Protein AF-A0A2I0HV60-F1 (afdb_monomer)

Structure (mmCIF, N/CA/C/O backbone):
data_AF-A0A2I0HV60-F1
#
_entry.id   AF-A0A2I0HV60-F1
#
loop_
_atom_site.group_PDB
_atom_site.id
_atom_site.type_symbol
_atom_site.label_atom_id
_atom_site.label_alt_id
_atom_site.label_comp_id
_atom_site.label_asym_id
_atom_site.label_entity_id
_atom_site.label_seq_id
_atom_site.pdbx_PDB_ins_code
_atom_site.Cartn_x
_atom_site.Cartn_y
_atom_site.Cartn_z
_atom_site.occupancy
_atom_site.B_iso_or_equiv
_atom_site.auth_seq_id
_atom_site.auth_comp_id
_atom_site.auth_asym_id
_atom_site.auth_atom_id
_atom_site.pdbx_PDB_model_num
ATOM 1 N N . VAL A 1 1 ? 13.536 10.520 9.115 1.00 9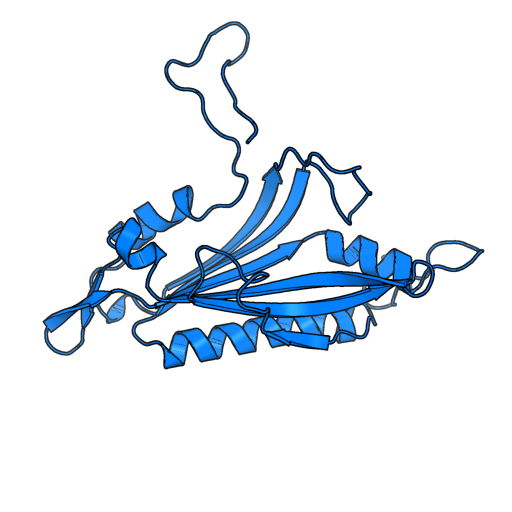0.81 1 VAL A N 1
ATOM 2 C CA . VAL A 1 1 ? 12.366 11.350 8.730 1.00 90.81 1 VAL A CA 1
ATOM 3 C C . VAL A 1 1 ? 12.885 12.703 8.280 1.00 90.81 1 VAL A C 1
ATOM 5 O O . VAL A 1 1 ? 13.852 13.166 8.873 1.00 90.81 1 VAL A O 1
ATOM 8 N N . ALA A 1 2 ? 12.333 13.271 7.205 1.00 95.25 2 ALA A N 1
ATOM 9 C CA . ALA A 1 2 ? 12.694 14.613 6.751 1.00 95.25 2 ALA A CA 1
ATOM 10 C C . ALA A 1 2 ? 11.861 15.647 7.521 1.00 95.25 2 ALA A C 1
ATOM 12 O O . ALA A 1 2 ? 10.638 15.515 7.591 1.00 95.25 2 ALA A O 1
ATOM 13 N N . TRP A 1 3 ? 12.527 16.637 8.108 1.00 97.69 3 TRP A N 1
ATOM 14 C CA . TRP A 1 3 ? 11.913 17.657 8.954 1.00 97.69 3 TRP A CA 1
ATOM 15 C C . TRP A 1 3 ? 12.003 19.023 8.286 1.00 97.69 3 TRP A C 1
ATOM 17 O O . TRP A 1 3 ? 13.071 19.423 7.827 1.00 97.69 3 TRP A O 1
ATOM 27 N N . VAL A 1 4 ? 10.886 19.738 8.265 1.00 97.62 4 VAL A N 1
ATOM 28 C CA . VAL A 1 4 ? 10.809 21.156 7.928 1.00 97.62 4 VAL A CA 1
ATOM 29 C C . VAL A 1 4 ? 10.896 21.930 9.237 1.00 97.62 4 VAL A C 1
ATOM 31 O O . VAL A 1 4 ? 10.054 21.750 10.117 1.00 97.62 4 VAL A O 1
ATOM 34 N N . THR A 1 5 ? 11.926 22.761 9.380 1.00 98.00 5 THR A N 1
ATOM 35 C CA . THR A 1 5 ? 12.154 23.582 10.583 1.00 98.00 5 THR A CA 1
ATOM 36 C C . THR A 1 5 ? 12.041 25.079 10.312 1.00 98.00 5 THR A C 1
ATOM 38 O O . THR A 1 5 ? 11.925 25.841 11.260 1.00 98.00 5 THR A O 1
ATOM 41 N N . LYS A 1 6 ? 12.048 25.509 9.043 1.00 97.75 6 LYS A N 1
ATOM 42 C CA . LYS A 1 6 ? 12.005 26.924 8.644 1.00 97.75 6 LYS A CA 1
ATOM 43 C C . LYS A 1 6 ? 11.068 27.170 7.465 1.00 97.75 6 LYS A C 1
ATOM 45 O O . LYS A 1 6 ? 10.883 26.286 6.628 1.00 97.75 6 LYS A O 1
ATOM 50 N N . SER A 1 7 ? 10.561 28.397 7.365 1.00 96.69 7 SER A N 1
ATOM 51 C CA . SER A 1 7 ? 9.908 28.959 6.177 1.00 96.69 7 SER A CA 1
ATOM 52 C C . SER A 1 7 ? 10.605 30.266 5.790 1.00 96.69 7 SER A C 1
ATOM 54 O O . SER A 1 7 ? 10.391 31.300 6.422 1.00 96.69 7 SER A O 1
ATOM 56 N N . GLY A 1 8 ? 11.466 30.220 4.769 1.00 96.44 8 GLY A N 1
ATOM 57 C CA . GLY A 1 8 ? 12.420 31.302 4.506 1.00 96.44 8 GLY A CA 1
ATOM 58 C C . GLY A 1 8 ? 13.428 31.412 5.654 1.00 96.44 8 GLY A C 1
ATOM 59 O O . GLY A 1 8 ? 14.016 30.409 6.051 1.00 96.44 8 GLY A O 1
ATOM 60 N N . GLU A 1 9 ? 13.574 32.610 6.219 1.00 95.94 9 GLU A N 1
ATOM 61 C CA . GLU A 1 9 ? 14.468 32.875 7.359 1.00 95.94 9 GLU A CA 1
ATOM 62 C C . GLU A 1 9 ? 13.792 32.681 8.732 1.00 95.94 9 GLU A C 1
ATOM 64 O O . GLU A 1 9 ? 14.448 32.787 9.767 1.00 95.94 9 GLU A O 1
ATOM 69 N N . SER A 1 10 ? 12.483 32.402 8.773 1.00 97.31 10 SER A N 1
ATOM 70 C CA . SER A 1 10 ? 11.732 32.229 10.024 1.00 97.31 10 SER A CA 1
ATOM 71 C C . SER A 1 10 ? 11.727 30.771 10.488 1.00 97.31 10 SER A C 1
ATOM 73 O O . SER A 1 10 ? 11.321 29.885 9.734 1.00 97.31 10 SER A O 1
ATOM 75 N N . GLU A 1 11 ? 12.135 30.527 11.736 1.00 97.50 11 GLU A N 1
ATOM 76 C CA . GLU A 1 11 ? 12.017 29.217 12.395 1.00 97.50 11 GLU A CA 1
ATOM 77 C C . GLU A 1 11 ? 10.551 28.889 12.712 1.00 97.50 11 GLU A C 1
ATOM 79 O O . GLU A 1 11 ? 9.773 29.762 13.103 1.00 97.50 11 GLU A O 1
ATOM 84 N N . LEU A 1 12 ? 10.180 27.617 12.574 1.00 97.50 12 LEU A N 1
ATOM 85 C CA . LEU A 1 12 ? 8.893 27.096 13.025 1.00 97.50 12 LEU A CA 1
ATOM 86 C C . LEU A 1 12 ? 8.939 26.819 14.531 1.00 97.50 12 LEU A C 1
ATOM 88 O O . LEU A 1 12 ? 9.911 26.257 15.028 1.00 97.50 12 LEU A O 1
ATOM 92 N N . GLU A 1 13 ? 7.855 27.143 15.241 1.00 97.25 13 GLU A N 1
ATOM 93 C CA . GLU A 1 13 ? 7.713 26.836 16.674 1.00 97.25 13 GLU A CA 1
ATOM 94 C C . GLU A 1 13 ? 7.822 25.327 16.944 1.00 97.25 13 GLU A C 1
ATOM 96 O O . GLU A 1 13 ? 8.487 24.894 17.884 1.00 97.25 13 GLU A O 1
ATOM 101 N N . VAL A 1 14 ? 7.203 24.522 16.075 1.00 97.19 14 VAL A N 1
ATOM 102 C CA . VAL A 1 14 ? 7.266 23.061 16.111 1.00 97.19 14 VAL A CA 1
ATOM 103 C C . VAL A 1 14 ? 7.691 22.556 14.731 1.00 97.19 14 VAL A C 1
ATOM 105 O O . VAL A 1 14 ? 7.002 22.842 13.747 1.00 97.19 14 VAL A O 1
ATOM 108 N N . PRO A 1 15 ? 8.795 21.792 14.622 1.00 97.31 15 PRO A N 1
ATOM 109 C CA . PRO A 1 15 ? 9.190 21.160 13.371 1.00 97.31 15 PRO A CA 1
ATOM 110 C C . PRO A 1 15 ? 8.088 20.265 12.800 1.00 97.31 15 PRO A C 1
ATOM 112 O O . PRO A 1 15 ? 7.472 19.476 13.518 1.00 97.31 15 PRO A O 1
ATOM 115 N N . ILE A 1 16 ? 7.880 20.335 11.487 1.00 97.75 16 ILE A N 1
ATOM 116 C CA . ILE A 1 16 ? 6.862 19.548 10.784 1.00 97.75 16 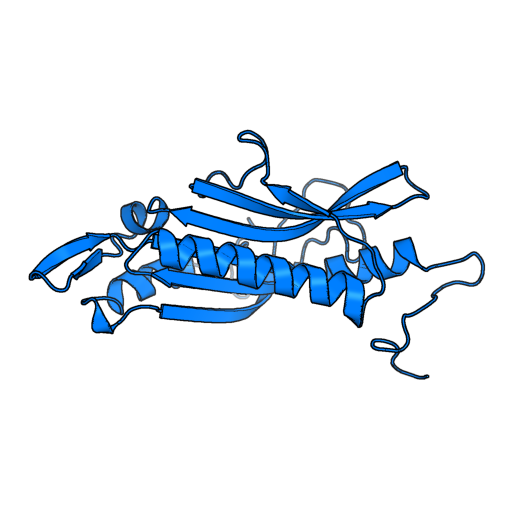ILE A CA 1
ATOM 117 C C . ILE A 1 16 ? 7.552 18.447 9.984 1.00 97.75 16 ILE A C 1
ATOM 119 O O . ILE A 1 16 ? 8.489 18.699 9.228 1.00 97.75 16 ILE A O 1
ATOM 123 N N . ALA A 1 17 ? 7.096 17.207 10.135 1.00 98.00 17 ALA A N 1
ATOM 124 C CA . ALA A 1 17 ? 7.611 16.091 9.352 1.00 98.00 17 ALA A CA 1
ATOM 125 C C . ALA A 1 17 ? 6.973 16.056 7.956 1.00 98.00 17 ALA A C 1
ATOM 127 O O . ALA A 1 17 ? 5.753 16.142 7.818 1.00 98.00 17 ALA A O 1
ATOM 128 N N . ILE A 1 18 ? 7.785 15.826 6.922 1.00 97.94 18 ILE A N 1
ATOM 129 C CA . ILE A 1 18 ? 7.269 15.367 5.628 1.00 97.94 18 ILE A CA 1
ATOM 130 C C . ILE A 1 18 ? 6.851 13.906 5.795 1.00 97.94 18 ILE A C 1
ATOM 132 O O . ILE A 1 18 ? 7.622 13.103 6.330 1.00 97.94 18 ILE A O 1
ATOM 136 N N . ARG A 1 19 ? 5.642 13.552 5.342 1.00 97.31 19 ARG A N 1
ATOM 137 C CA . ARG A 1 19 ? 5.097 12.203 5.531 1.00 97.31 19 ARG A CA 1
ATOM 138 C C . ARG A 1 19 ? 6.036 11.116 4.963 1.00 97.31 19 ARG A C 1
ATOM 140 O O . ARG A 1 19 ? 6.358 11.132 3.771 1.00 97.31 19 ARG A O 1
ATOM 147 N N . PRO A 1 20 ? 6.451 10.134 5.781 1.00 96.69 20 PRO A N 1
ATOM 148 C CA . PRO A 1 20 ? 7.043 8.898 5.274 1.00 96.69 20 PRO A CA 1
ATOM 149 C C . PRO A 1 20 ? 5.970 7.853 4.903 1.00 96.69 20 PRO A C 1
ATOM 151 O O . PRO A 1 20 ? 6.277 6.879 4.210 1.00 96.69 20 PRO A O 1
ATOM 154 N N . THR A 1 21 ? 4.754 8.040 5.425 1.00 96.94 21 THR A N 1
ATOM 155 C CA . THR A 1 21 ? 3.518 7.253 5.283 1.00 96.94 21 THR A CA 1
ATOM 156 C C . THR A 1 21 ? 2.388 8.016 6.004 1.00 96.94 21 THR A C 1
ATOM 158 O O . THR A 1 21 ? 2.703 8.954 6.750 1.00 96.94 21 THR A O 1
ATOM 161 N N . SER A 1 22 ? 1.109 7.690 5.793 1.00 98.38 22 SER A N 1
ATOM 162 C CA . SER A 1 22 ? -0.007 8.537 6.256 1.00 98.38 22 SER A CA 1
ATOM 163 C C . SER A 1 22 ? -0.837 7.993 7.424 1.00 98.38 22 SER A C 1
ATOM 165 O O . SER A 1 22 ? -1.813 8.644 7.790 1.00 98.38 22 SER A O 1
ATOM 167 N N . GLU A 1 23 ? -0.461 6.892 8.085 1.00 98.19 23 GLU A N 1
ATOM 168 C CA . GLU A 1 23 ? -1.201 6.341 9.237 1.00 98.19 23 GLU A CA 1
ATOM 169 C C . GLU A 1 23 ? -1.454 7.399 10.320 1.00 98.19 23 GLU A C 1
ATOM 171 O O . GLU A 1 23 ? -2.589 7.611 10.741 1.00 98.19 23 GLU A O 1
ATOM 176 N N . THR A 1 24 ? -0.411 8.127 10.731 1.00 97.19 24 THR A N 1
ATOM 177 C CA . THR A 1 24 ? -0.503 9.152 11.787 1.00 97.19 24 THR A CA 1
ATOM 178 C C . THR A 1 24 ? -1.260 10.407 11.353 1.00 97.19 24 THR A C 1
ATOM 180 O O . THR A 1 24 ? -1.695 11.178 12.205 1.00 97.19 24 THR A O 1
ATOM 183 N N . VAL A 1 25 ? -1.437 10.609 10.045 1.00 97.81 25 VAL A N 1
ATOM 184 C CA . VAL A 1 25 ? -2.221 11.714 9.482 1.00 97.81 25 VAL A CA 1
ATOM 185 C C . VAL A 1 25 ? -3.688 11.311 9.346 1.00 97.81 25 VAL A C 1
ATOM 187 O O . VAL A 1 25 ? -4.561 12.102 9.677 1.00 97.81 25 VAL A O 1
ATOM 190 N N . MET A 1 26 ? -3.974 10.092 8.883 1.00 98.62 26 MET A N 1
ATOM 191 C CA . MET A 1 26 ? -5.324 9.628 8.548 1.00 98.62 26 MET A CA 1
ATOM 192 C C . MET A 1 26 ? -6.095 9.101 9.762 1.00 98.62 26 MET A C 1
ATOM 194 O O . MET A 1 26 ? -7.275 9.407 9.929 1.00 98.62 26 MET A O 1
ATOM 198 N N . TYR A 1 27 ? -5.455 8.320 10.632 1.00 98.69 27 TYR A N 1
ATOM 199 C CA . TYR A 1 27 ? -6.146 7.586 11.696 1.00 98.69 27 TYR A CA 1
ATOM 200 C C . TYR A 1 27 ? -6.782 8.442 12.801 1.00 98.69 27 TYR A C 1
ATOM 202 O O . TYR A 1 27 ? -7.855 8.057 13.275 1.00 98.69 27 TYR A O 1
ATOM 210 N N . PRO A 1 28 ? -6.258 9.635 13.153 1.00 98.69 28 PRO A N 1
ATOM 211 C CA . PRO A 1 28 ? -6.997 10.569 14.004 1.00 98.69 28 PRO A CA 1
ATOM 212 C C . PRO A 1 28 ? -8.362 10.965 13.414 1.00 98.69 28 PRO A C 1
ATOM 214 O O . PRO A 1 28 ? -9.340 11.114 14.145 1.00 98.69 28 PRO A O 1
ATOM 217 N N . TYR A 1 29 ? -8.462 11.087 12.085 1.00 98.69 29 TYR A N 1
ATOM 218 C CA . TYR A 1 29 ? -9.729 11.388 11.414 1.00 98.69 29 TYR A CA 1
ATOM 219 C C . TYR A 1 29 ? -10.634 10.164 11.316 1.00 98.69 29 TYR A C 1
ATOM 221 O O . TYR A 1 29 ? -11.842 10.309 11.464 1.00 98.69 29 TYR A O 1
ATOM 229 N N . TYR A 1 30 ? -10.079 8.960 11.168 1.00 98.69 30 TYR A N 1
ATOM 230 C CA . TYR A 1 30 ? -10.869 7.723 11.206 1.00 98.69 30 TYR A CA 1
ATOM 231 C C . TYR A 1 30 ? -11.575 7.577 12.555 1.00 98.69 30 TYR A C 1
ATOM 233 O O . TYR A 1 30 ? -12.776 7.329 12.593 1.00 98.69 30 TYR A O 1
ATOM 241 N N . SER A 1 31 ? -10.855 7.832 13.654 1.00 98.38 31 SER A N 1
ATOM 242 C CA . SER A 1 31 ? -11.414 7.872 15.014 1.00 98.38 31 SER A CA 1
ATOM 243 C C . SER A 1 31 ? -12.523 8.922 15.176 1.00 98.38 31 SER A C 1
ATOM 245 O O . SER A 1 31 ? -13.447 8.765 15.977 1.00 98.38 31 SER A O 1
ATOM 247 N N . LYS A 1 32 ? -12.468 10.009 14.394 1.00 98.38 32 LYS A N 1
ATOM 248 C CA . LYS A 1 32 ? -13.504 11.046 14.387 1.00 98.38 32 LYS A CA 1
ATOM 249 C C . LYS A 1 32 ? -14.737 10.656 13.567 1.00 98.38 32 LYS A C 1
ATOM 251 O O . LYS A 1 32 ? -15.847 11.005 13.971 1.00 98.38 32 LYS A O 1
ATOM 256 N N . TRP A 1 33 ? -14.532 10.024 12.415 1.00 98.69 33 TRP A N 1
ATOM 257 C CA . TRP A 1 33 ? -15.580 9.716 11.440 1.00 98.69 33 TRP A CA 1
ATOM 258 C C . TRP A 1 33 ? -16.369 8.460 11.788 1.00 98.69 33 TRP A C 1
ATOM 260 O O . TRP A 1 33 ? -17.575 8.447 11.589 1.00 98.69 33 TRP A O 1
ATOM 270 N N . ILE A 1 34 ? -15.707 7.436 12.324 1.00 98.75 34 ILE A N 1
ATOM 271 C CA . ILE A 1 34 ? -16.336 6.155 12.641 1.00 98.75 34 ILE A CA 1
ATOM 272 C C . ILE A 1 34 ? -16.951 6.241 14.040 1.00 98.75 34 ILE A C 1
ATOM 274 O O . ILE A 1 34 ? -16.251 6.511 15.020 1.00 98.75 34 ILE A O 1
ATOM 278 N N . ARG A 1 35 ? -18.266 6.029 14.136 1.00 97.94 35 ARG A N 1
ATOM 279 C CA . ARG A 1 35 ? -19.029 6.047 15.393 1.00 97.94 35 ARG A CA 1
ATOM 280 C C . ARG A 1 35 ? -19.886 4.802 15.571 1.00 97.94 35 ARG A C 1
ATOM 282 O O . ARG A 1 35 ? -19.940 4.278 16.680 1.00 97.94 35 ARG A O 1
ATOM 289 N N . GLY A 1 36 ? -20.509 4.301 14.510 1.00 97.75 36 GLY A N 1
ATOM 290 C CA . GLY A 1 36 ? -21.349 3.104 14.536 1.00 97.75 36 GLY A CA 1
ATOM 291 C C . GLY A 1 36 ? -21.043 2.143 13.391 1.00 97.75 36 GLY A C 1
ATOM 292 O O . GLY A 1 36 ? -20.337 2.475 12.443 1.00 97.75 36 GLY A O 1
ATOM 293 N N . HIS A 1 37 ? -21.616 0.942 13.456 1.00 97.19 37 HIS A N 1
ATOM 294 C CA . HIS A 1 37 ? -21.455 -0.101 12.434 1.00 97.19 37 HIS A CA 1
ATOM 295 C C . HIS A 1 37 ? -21.848 0.356 11.018 1.00 97.19 37 HIS A C 1
ATOM 297 O O . HIS A 1 37 ? -21.319 -0.166 10.046 1.00 97.19 37 HIS A O 1
ATOM 303 N N . ARG A 1 38 ? -22.731 1.358 10.891 1.00 97.88 38 ARG A N 1
ATOM 304 C CA . ARG A 1 38 ? -23.164 1.927 9.600 1.00 97.88 38 ARG A CA 1
ATOM 305 C C . ARG A 1 38 ? -22.107 2.784 8.903 1.00 97.88 38 ARG A C 1
ATOM 307 O O . ARG A 1 38 ? -22.252 3.052 7.716 1.00 97.88 38 ARG A O 1
ATOM 314 N N . ASP A 1 39 ? -21.069 3.204 9.623 1.00 98.56 39 ASP A N 1
ATOM 315 C CA . ASP A 1 39 ? -19.946 3.959 9.055 1.00 98.56 39 ASP A CA 1
ATOM 316 C C . ASP A 1 39 ? -18.892 3.028 8.425 1.00 98.56 39 ASP A C 1
ATOM 318 O O . ASP A 1 39 ? -17.895 3.495 7.871 1.00 98.56 39 ASP A O 1
ATOM 322 N N . LEU A 1 40 ? -19.090 1.708 8.538 1.00 98.62 40 LEU A N 1
ATOM 323 C CA . LEU A 1 40 ? -18.190 0.674 8.045 1.00 98.62 40 LEU A CA 1
ATOM 324 C C . LEU A 1 40 ? -18.828 -0.093 6.867 1.00 98.62 40 LEU A C 1
ATOM 326 O O . LEU A 1 40 ? -20.044 -0.282 6.843 1.00 98.62 40 LEU A O 1
ATOM 330 N N . PRO A 1 41 ? -18.017 -0.565 5.903 1.00 98.62 41 PRO A N 1
ATOM 331 C CA . PRO A 1 41 ? -16.572 -0.367 5.824 1.00 98.62 41 PRO A CA 1
ATOM 332 C C . PRO A 1 41 ? -16.202 1.047 5.350 1.00 98.62 41 PRO A C 1
ATOM 334 O O . PRO A 1 41 ? -16.733 1.545 4.357 1.00 98.62 41 PRO A O 1
ATOM 337 N N . LEU A 1 42 ? -15.221 1.671 6.008 1.00 98.81 42 LEU A N 1
ATOM 338 C CA . LEU A 1 42 ? -14.590 2.888 5.497 1.00 98.81 42 LEU A CA 1
ATOM 339 C C . LEU A 1 42 ? -13.419 2.476 4.610 1.00 98.81 42 LEU A C 1
ATOM 341 O O . LEU A 1 42 ? -12.506 1.802 5.083 1.00 98.81 42 LEU A O 1
ATOM 345 N N . LYS A 1 43 ? -13.421 2.894 3.341 1.00 98.81 43 LYS A N 1
ATOM 346 C CA . LYS A 1 43 ? -12.358 2.564 2.384 1.00 98.81 43 LYS A CA 1
ATOM 347 C C . LYS A 1 43 ? -11.843 3.816 1.694 1.00 98.81 43 LYS A C 1
ATOM 349 O O . LYS A 1 43 ? -12.571 4.428 0.916 1.00 98.81 43 LYS A O 1
ATOM 354 N N . LEU A 1 44 ? -10.597 4.199 1.964 1.00 98.75 44 LEU A N 1
ATOM 355 C CA . LEU A 1 44 ? -9.972 5.368 1.350 1.00 98.75 44 LEU A CA 1
ATOM 356 C C . LEU A 1 44 ? -8.653 5.004 0.682 1.00 98.75 44 LEU A C 1
ATOM 358 O O . LEU A 1 44 ? -7.920 4.119 1.114 1.00 98.75 44 LEU A O 1
ATOM 362 N N . ASN A 1 45 ? -8.350 5.744 -0.376 1.00 98.75 45 ASN A N 1
ATOM 363 C CA . ASN A 1 45 ? -7.141 5.602 -1.163 1.00 98.75 45 ASN A CA 1
ATOM 364 C C . ASN A 1 45 ? -6.616 6.987 -1.532 1.00 98.75 45 ASN A C 1
ATOM 366 O O . ASN A 1 45 ? -7.407 7.854 -1.906 1.00 98.75 45 ASN A O 1
ATOM 370 N N . GLN A 1 46 ? -5.299 7.175 -1.513 1.00 98.62 46 GLN A N 1
ATOM 371 C CA . GLN A 1 46 ? -4.679 8.378 -2.059 1.00 98.62 46 GLN A CA 1
ATOM 372 C C . GLN A 1 46 ? -3.490 8.059 -2.963 1.00 98.62 46 GLN A C 1
ATOM 374 O O . GLN A 1 46 ? -2.748 7.103 -2.740 1.0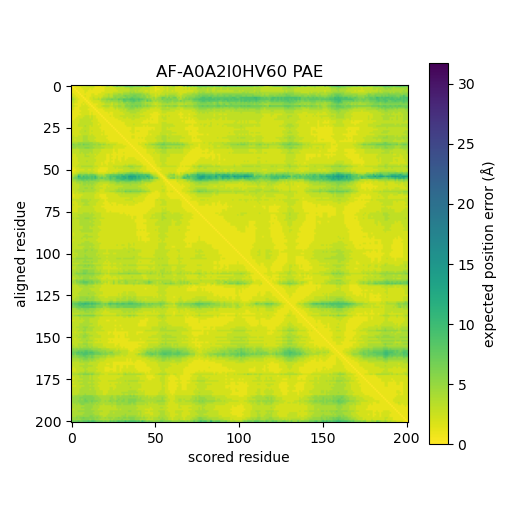0 98.62 46 GLN A O 1
ATOM 379 N N . TRP A 1 47 ? -3.311 8.909 -3.973 1.00 98.69 47 TRP A N 1
ATOM 380 C CA . TRP A 1 47 ? -2.142 8.935 -4.844 1.00 98.69 47 TRP A CA 1
ATOM 381 C C . TRP A 1 47 ? -1.290 10.125 -4.479 1.00 98.69 47 TRP A C 1
ATOM 383 O O . TRP A 1 47 ? -1.780 11.257 -4.461 1.00 98.69 47 TRP A O 1
ATOM 393 N N . CYS A 1 48 ? -0.026 9.879 -4.169 1.00 98.31 48 CYS A N 1
ATOM 394 C CA . CYS A 1 48 ? 0.838 10.942 -3.711 1.00 98.31 48 CYS A CA 1
ATOM 395 C C . CYS A 1 48 ? 2.324 10.591 -3.770 1.00 98.31 48 CYS A C 1
ATOM 397 O O . CYS A 1 48 ? 2.716 9.467 -4.072 1.00 98.31 48 CYS A O 1
ATOM 399 N N . ASN A 1 49 ? 3.160 11.574 -3.460 1.00 97.12 49 ASN A N 1
ATOM 400 C CA . ASN A 1 49 ? 4.557 11.375 -3.120 1.00 97.12 49 ASN A CA 1
ATOM 401 C C . ASN A 1 49 ? 4.739 11.174 -1.606 1.00 97.12 49 ASN A C 1
ATOM 403 O O . ASN A 1 49 ? 4.036 11.768 -0.774 1.00 97.12 49 ASN A O 1
ATOM 407 N N . VAL A 1 50 ? 5.749 10.381 -1.262 1.00 97.62 50 VAL A N 1
ATOM 408 C CA . VAL A 1 50 ? 6.270 10.232 0.102 1.00 97.62 50 VAL A CA 1
ATOM 409 C C . VAL A 1 50 ? 7.776 10.417 0.119 1.00 97.62 50 VAL A C 1
ATOM 411 O O . VAL A 1 50 ? 8.458 10.138 -0.870 1.00 97.62 50 VAL A O 1
ATOM 414 N N . VAL A 1 51 ? 8.294 10.870 1.263 1.00 97.56 51 VAL A N 1
ATOM 415 C CA . VAL A 1 51 ? 9.726 11.116 1.448 1.00 97.56 51 VAL A CA 1
ATOM 416 C C . VAL A 1 51 ? 10.273 10.234 2.563 1.00 97.56 51 VAL A C 1
ATOM 418 O O . VAL A 1 51 ? 9.866 10.320 3.723 1.00 97.56 51 VAL A O 1
ATOM 421 N N . ARG A 1 52 ? 11.254 9.400 2.218 1.00 96.12 52 ARG A N 1
ATOM 422 C CA . ARG A 1 52 ? 12.019 8.573 3.154 1.00 96.12 52 ARG A CA 1
ATOM 423 C C . ARG A 1 52 ? 13.499 8.827 2.931 1.00 96.12 52 ARG A C 1
ATOM 425 O O . ARG A 1 52 ? 14.018 8.647 1.837 1.00 96.12 52 ARG A O 1
ATOM 432 N N . TRP A 1 53 ? 14.202 9.253 3.977 1.00 93.12 53 TRP A N 1
ATOM 433 C CA . TRP A 1 53 ? 15.644 9.490 3.891 1.00 93.12 53 TRP A CA 1
ATOM 434 C C . TRP A 1 53 ? 16.410 8.167 3.987 1.00 93.12 53 TRP A C 1
ATOM 436 O O . TRP A 1 53 ? 17.003 7.844 5.012 1.00 93.12 53 TRP A O 1
ATOM 446 N N . GLU A 1 54 ? 16.309 7.367 2.927 1.00 87.25 54 GLU A N 1
ATOM 447 C CA . GLU A 1 54 ? 16.922 6.046 2.812 1.00 87.25 54 GLU A CA 1
ATOM 448 C C . GLU A 1 54 ? 18.450 6.127 2.992 1.00 87.25 54 GLU A C 1
ATOM 450 O O . GLU A 1 54 ? 19.117 6.940 2.344 1.00 87.25 54 GLU A O 1
ATOM 455 N N . PHE A 1 55 ? 18.995 5.282 3.876 1.00 81.88 55 PHE A N 1
ATOM 456 C CA . PHE A 1 55 ? 20.436 5.210 4.171 1.00 81.88 55 PHE A CA 1
ATOM 457 C C . PHE A 1 55 ? 21.209 4.354 3.166 1.00 81.88 55 PHE A C 1
ATOM 459 O O . PHE A 1 55 ? 22.386 4.592 2.904 1.00 81.88 55 PHE A O 1
ATOM 466 N N . SER A 1 56 ? 20.549 3.342 2.609 1.00 86.44 56 SER A N 1
ATOM 467 C CA . SER A 1 56 ? 21.106 2.494 1.558 1.00 86.44 56 SER A CA 1
ATOM 468 C C . SER A 1 56 ? 21.263 3.256 0.242 1.00 86.44 56 SER A C 1
ATOM 470 O O . SER A 1 56 ? 20.565 4.240 -0.002 1.00 86.44 56 SER A O 1
ATOM 472 N N . HIS A 1 57 ? 22.137 2.751 -0.631 1.00 91.00 57 HIS A N 1
ATOM 473 C CA . HIS A 1 57 ? 22.393 3.342 -1.942 1.00 91.00 57 HIS A CA 1
ATOM 474 C C . HIS A 1 57 ? 21.085 3.526 -2.743 1.00 91.00 57 HIS A C 1
ATOM 476 O O . HIS A 1 57 ? 20.341 2.552 -2.913 1.00 91.00 57 HIS A O 1
ATOM 482 N N . PRO A 1 58 ? 20.771 4.748 -3.212 1.00 93.62 58 PRO A N 1
ATOM 483 C CA . PRO A 1 58 ? 19.575 4.984 -4.001 1.00 93.62 58 PRO A CA 1
ATOM 484 C C . PRO A 1 58 ? 19.709 4.325 -5.376 1.00 93.62 58 PRO A C 1
ATOM 486 O O . PRO A 1 58 ? 20.770 4.327 -5.991 1.00 93.62 58 PRO A O 1
ATOM 489 N N . THR A 1 59 ? 18.619 3.763 -5.876 1.00 95.00 59 THR A N 1
ATOM 490 C CA . THR A 1 59 ? 18.530 3.172 -7.214 1.00 95.00 59 THR A CA 1
ATOM 491 C C . THR A 1 59 ? 17.262 3.713 -7.863 1.00 95.00 59 THR A C 1
ATOM 493 O O . THR A 1 59 ? 16.194 3.562 -7.257 1.00 95.00 59 THR A O 1
ATOM 496 N N . PRO A 1 60 ? 17.338 4.352 -9.049 1.00 96.50 60 PRO A N 1
ATOM 497 C CA . PRO A 1 60 ? 16.169 4.914 -9.721 1.00 96.50 60 PRO A CA 1
ATOM 498 C C . PRO A 1 60 ? 14.999 3.927 -9.755 1.00 96.50 60 PRO A C 1
ATOM 500 O O . PRO A 1 60 ? 15.194 2.743 -10.027 1.00 96.50 60 PRO A O 1
ATOM 503 N N . PHE A 1 61 ? 13.800 4.418 -9.429 1.00 96.88 61 PHE A N 1
ATOM 504 C CA . PHE A 1 61 ? 12.562 3.653 -9.208 1.00 96.88 61 PHE A CA 1
ATOM 505 C C . PHE A 1 61 ? 12.588 2.680 -8.019 1.00 96.88 61 PHE A C 1
ATOM 507 O O . PHE A 1 61 ? 11.677 2.684 -7.197 1.00 96.88 61 PHE A O 1
ATOM 514 N N . ILE A 1 62 ? 13.617 1.845 -7.898 1.00 96.12 62 ILE A N 1
ATOM 515 C CA . ILE A 1 62 ? 13.678 0.754 -6.919 1.00 96.12 62 ILE A CA 1
ATOM 516 C C . ILE A 1 62 ? 13.748 1.262 -5.484 1.00 96.12 62 ILE A C 1
ATOM 518 O O . ILE A 1 62 ? 13.065 0.732 -4.598 1.00 96.12 62 ILE A O 1
ATOM 522 N N . ARG A 1 63 ? 14.565 2.287 -5.250 1.00 94.69 63 ARG A N 1
ATOM 523 C CA . ARG A 1 63 ? 14.712 2.936 -3.952 1.00 94.69 63 ARG A CA 1
ATOM 524 C C . ARG A 1 63 ? 15.186 4.370 -4.147 1.00 94.69 63 ARG A C 1
ATOM 526 O O . ARG A 1 63 ? 16.371 4.616 -4.352 1.00 94.69 63 ARG A O 1
ATOM 533 N N . SER A 1 64 ? 14.267 5.314 -4.045 1.00 93.75 64 SER A N 1
ATOM 534 C CA . SER A 1 64 ? 14.550 6.749 -4.076 1.00 93.75 64 SER A CA 1
ATOM 535 C C . SER A 1 64 ? 14.149 7.406 -2.757 1.00 93.75 64 SER A C 1
ATOM 537 O O . SER A 1 64 ? 13.396 6.835 -1.969 1.00 93.75 64 SER A O 1
ATOM 539 N N . ARG A 1 65 ? 14.678 8.609 -2.499 1.00 96.00 65 ARG A N 1
ATOM 540 C CA . ARG A 1 65 ? 14.324 9.375 -1.293 1.00 96.00 65 ARG A CA 1
ATOM 541 C C . ARG A 1 65 ? 12.924 9.967 -1.359 1.00 96.00 65 ARG A C 1
ATOM 543 O O . ARG A 1 65 ? 12.264 10.077 -0.335 1.00 96.00 65 ARG A O 1
ATOM 550 N N . GLU A 1 66 ? 12.483 10.317 -2.557 1.00 97.81 66 GLU A N 1
ATOM 551 C CA . GLU A 1 66 ? 11.104 10.663 -2.865 1.00 97.81 66 GLU A CA 1
ATOM 552 C C . GLU A 1 66 ? 10.591 9.677 -3.910 1.00 97.81 66 GLU A C 1
ATOM 554 O O . GLU A 1 66 ? 11.296 9.372 -4.876 1.00 97.81 66 GLU A O 1
ATOM 559 N N . PHE A 1 67 ? 9.388 9.151 -3.717 1.00 97.94 67 PHE A N 1
ATOM 560 C CA . PHE A 1 67 ? 8.749 8.278 -4.695 1.00 97.94 67 PHE A CA 1
ATOM 561 C C . PHE A 1 67 ? 7.244 8.495 -4.723 1.00 97.94 67 PHE A C 1
ATOM 563 O O . PHE A 1 67 ? 6.620 8.795 -3.705 1.00 97.94 67 PHE A O 1
ATOM 570 N N . LEU A 1 68 ? 6.678 8.314 -5.915 1.00 98.50 68 LEU A N 1
ATOM 571 C CA . LEU A 1 68 ? 5.240 8.271 -6.123 1.00 98.50 68 LEU A CA 1
ATOM 572 C C . LEU A 1 68 ? 4.712 6.914 -5.679 1.00 98.50 68 LEU A C 1
ATOM 574 O O . LEU A 1 68 ? 5.296 5.871 -6.000 1.00 98.50 68 LEU A O 1
ATOM 578 N N . TRP A 1 69 ? 3.597 6.930 -4.967 1.00 98.56 69 TRP A N 1
ATOM 579 C CA . TRP A 1 69 ? 2.915 5.726 -4.547 1.00 98.56 69 TRP A CA 1
ATOM 580 C C . TRP A 1 69 ? 1.409 5.921 -4.443 1.00 98.56 69 TRP A C 1
ATOM 582 O O . TRP A 1 69 ? 0.873 7.032 -4.497 1.00 98.56 69 TRP A O 1
ATOM 592 N N . GLN A 1 70 ? 0.750 4.790 -4.290 1.00 98.62 70 GLN A N 1
ATOM 593 C CA . GLN A 1 70 ? -0.614 4.682 -3.838 1.00 98.62 70 GLN A CA 1
ATOM 594 C C . GLN A 1 70 ? -0.573 4.096 -2.426 1.00 98.62 70 GLN A C 1
ATOM 596 O O . GLN A 1 70 ? 0.138 3.116 -2.203 1.00 98.62 70 GLN A O 1
ATOM 601 N N . GLU A 1 71 ? -1.338 4.671 -1.501 1.00 98.75 71 GLU A N 1
ATOM 602 C CA . GLU A 1 71 ? -1.602 4.065 -0.192 1.00 98.75 71 GLU A CA 1
ATOM 603 C C . GLU A 1 71 ? -3.108 4.013 0.076 1.00 98.75 71 GLU A C 1
ATOM 605 O O . GLU A 1 71 ? -3.846 4.985 -0.124 1.00 98.75 71 GLU A O 1
ATOM 610 N N . GLY A 1 72 ? -3.567 2.827 0.455 1.00 98.81 72 GLY A N 1
ATOM 611 C CA . GLY A 1 72 ? -4.951 2.511 0.740 1.00 98.81 72 GLY A CA 1
ATOM 612 C C . GLY A 1 72 ? -5.064 2.167 2.207 1.00 98.81 72 GLY A C 1
ATOM 613 O O . GLY A 1 72 ? -4.212 1.462 2.745 1.00 98.81 72 GLY A O 1
ATOM 614 N N . HIS A 1 73 ? -6.093 2.698 2.850 1.00 98.88 73 HIS A N 1
ATOM 615 C CA . HIS A 1 73 ? -6.372 2.492 4.260 1.00 98.88 73 HIS A CA 1
ATOM 616 C C . HIS A 1 73 ? -7.858 2.227 4.412 1.00 98.88 73 HIS A C 1
ATOM 618 O O . HIS A 1 73 ? -8.698 2.966 3.888 1.00 98.88 73 HIS A O 1
ATOM 624 N N . THR A 1 74 ? -8.179 1.150 5.109 1.00 98.94 74 THR A N 1
ATOM 625 C CA . THR A 1 74 ? -9.557 0.696 5.242 1.00 98.94 74 THR A CA 1
ATOM 626 C C . THR A 1 74 ? -9.832 0.245 6.669 1.00 98.94 74 THR A C 1
ATOM 628 O O . THR A 1 74 ? -8.913 -0.088 7.424 1.00 98.94 74 THR A O 1
ATOM 631 N N . ALA A 1 75 ? -11.096 0.309 7.070 1.00 98.88 75 ALA A N 1
ATOM 632 C CA . ALA A 1 75 ? -11.574 -0.111 8.376 1.00 98.88 75 ALA A CA 1
ATOM 633 C C . ALA A 1 75 ? -12.873 -0.907 8.217 1.00 98.88 75 ALA A C 1
ATOM 635 O O . ALA A 1 75 ? -13.773 -0.498 7.484 1.00 98.88 75 ALA A O 1
ATOM 636 N N . PHE A 1 76 ? -12.961 -2.020 8.934 1.00 98.81 76 PHE A N 1
ATOM 637 C CA . PHE A 1 76 ? -14.021 -3.019 8.874 1.00 98.81 76 PHE A CA 1
ATOM 638 C C . PHE A 1 76 ? -14.542 -3.342 10.267 1.00 98.81 76 PHE A C 1
ATOM 640 O O . PHE A 1 76 ? -13.849 -3.145 11.271 1.00 98.81 76 PHE A O 1
ATOM 647 N N . ALA A 1 77 ? -15.760 -3.878 10.323 1.00 98.56 77 ALA A N 1
ATOM 648 C CA . ALA A 1 77 ? -16.343 -4.349 11.571 1.00 98.56 77 ALA A CA 1
ATOM 649 C C . ALA A 1 77 ? -15.712 -5.676 12.020 1.00 98.56 77 ALA A C 1
ATOM 651 O O . ALA A 1 77 ? -15.521 -5.892 13.219 1.00 98.56 77 ALA A O 1
ATOM 652 N N . THR A 1 78 ? -15.359 -6.547 11.070 1.00 98.56 78 THR A N 1
ATOM 653 C CA . THR A 1 78 ? -14.900 -7.915 11.342 1.00 98.56 78 THR A CA 1
ATOM 654 C C . THR A 1 78 ? -13.529 -8.223 10.743 1.00 98.56 78 THR A C 1
ATOM 656 O O . THR A 1 78 ? -13.063 -7.571 9.804 1.00 98.56 78 THR A O 1
ATOM 659 N N . LYS A 1 79 ? -12.875 -9.253 11.293 1.00 98.56 79 LYS A N 1
ATOM 660 C CA . LYS A 1 79 ? -11.601 -9.761 10.775 1.00 98.56 79 LYS A CA 1
ATOM 661 C C . LYS A 1 79 ? -11.786 -10.386 9.399 1.00 98.56 79 LYS A C 1
ATOM 663 O O . LYS A 1 79 ? -10.924 -10.252 8.545 1.00 98.56 79 LYS A O 1
ATOM 668 N N . GLU A 1 80 ? -12.900 -11.071 9.192 1.00 98.75 80 GLU A N 1
ATOM 669 C CA . GLU A 1 80 ? -13.212 -11.811 7.976 1.00 98.75 80 GLU A CA 1
ATOM 670 C C . GLU A 1 80 ? -13.322 -10.870 6.768 1.00 98.75 80 GLU A C 1
ATOM 672 O O . GLU A 1 80 ? -12.762 -11.153 5.707 1.00 98.75 80 GLU A O 1
ATOM 677 N N . GLU A 1 81 ? -13.972 -9.716 6.937 1.00 98.62 81 GLU A N 1
ATOM 678 C CA . GLU A 1 81 ? -14.037 -8.677 5.903 1.00 98.62 81 GLU A CA 1
ATOM 679 C C . GLU A 1 81 ? -12.662 -8.059 5.622 1.00 98.62 81 GLU A C 1
ATOM 681 O O . GLU A 1 81 ? -12.286 -7.880 4.461 1.00 98.62 81 GLU A O 1
ATOM 686 N N . ALA A 1 82 ? -11.887 -7.775 6.676 1.00 98.75 82 ALA A N 1
ATOM 687 C CA . ALA A 1 82 ? -10.537 -7.243 6.536 1.00 98.75 82 ALA A CA 1
ATOM 688 C C . ALA A 1 82 ? -9.621 -8.231 5.792 1.00 98.75 82 ALA A C 1
ATOM 690 O O . ALA A 1 82 ? -8.963 -7.854 4.823 1.00 98.75 82 ALA A O 1
ATOM 691 N N . ASP A 1 83 ? -9.624 -9.506 6.178 1.00 98.75 83 ASP A N 1
ATOM 692 C CA . ASP A 1 83 ? -8.827 -10.552 5.539 1.00 98.75 83 ASP A CA 1
ATOM 693 C C . ASP A 1 83 ? -9.208 -10.739 4.062 1.00 98.75 83 ASP A C 1
ATOM 695 O O . ASP A 1 83 ? -8.324 -10.934 3.221 1.00 98.75 83 ASP A O 1
ATOM 699 N N . THR A 1 84 ? -10.505 -10.642 3.744 1.00 98.88 84 THR A N 1
ATOM 700 C CA . THR A 1 84 ? -11.011 -10.718 2.366 1.00 98.88 84 THR A CA 1
ATOM 701 C C . THR A 1 84 ? -10.391 -9.617 1.511 1.00 98.88 84 THR A C 1
ATOM 703 O O . THR A 1 84 ? -9.761 -9.915 0.494 1.00 98.88 84 THR A O 1
ATOM 706 N N . GLU A 1 85 ? -10.461 -8.358 1.954 1.00 98.81 85 GLU A N 1
ATOM 707 C CA . GLU A 1 85 ? -9.898 -7.248 1.181 1.00 98.81 85 GLU A CA 1
ATOM 708 C C . GLU A 1 85 ? -8.371 -7.348 1.045 1.00 98.81 85 GLU A C 1
ATOM 710 O O . GLU A 1 85 ? -7.833 -7.036 -0.018 1.00 98.81 85 GLU A O 1
ATOM 715 N N . VAL A 1 86 ? -7.650 -7.821 2.070 1.00 98.81 86 VAL A N 1
ATOM 716 C CA . VAL A 1 86 ? -6.189 -7.991 1.963 1.00 98.81 86 VAL A CA 1
ATOM 717 C C . VAL A 1 86 ? -5.825 -8.846 0.752 1.00 98.81 86 VAL A C 1
ATOM 719 O O . VAL A 1 86 ? -4.894 -8.499 0.018 1.00 98.81 86 VAL A O 1
ATOM 722 N N . LEU A 1 87 ? -6.565 -9.935 0.528 1.00 98.75 87 LEU A N 1
ATOM 723 C CA . LEU A 1 87 ? -6.343 -10.850 -0.589 1.00 98.75 87 LEU A CA 1
ATOM 724 C C . LEU A 1 87 ? -6.868 -10.299 -1.920 1.00 98.75 87 LEU A C 1
ATOM 726 O O . LEU A 1 87 ? -6.220 -10.515 -2.944 1.00 98.75 87 LEU A O 1
ATOM 730 N N . GLU A 1 88 ? -7.980 -9.563 -1.919 1.00 98.81 88 GLU A N 1
A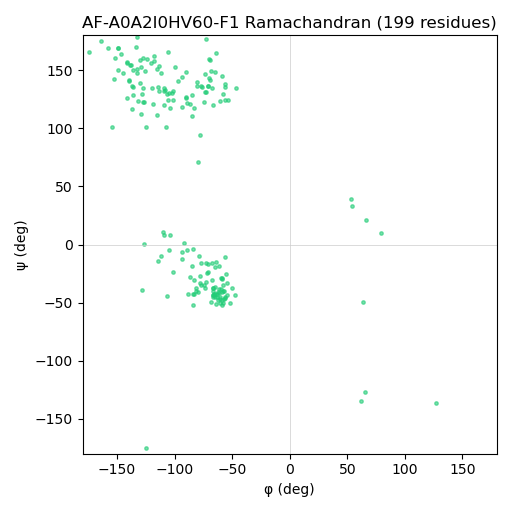TOM 731 C CA . GLU A 1 88 ? -8.485 -8.867 -3.111 1.00 98.81 88 GLU A CA 1
ATOM 732 C C . GLU A 1 88 ? -7.467 -7.846 -3.629 1.00 98.81 88 GLU A C 1
ATOM 734 O O . GLU A 1 88 ? -7.128 -7.844 -4.812 1.00 98.81 88 GLU A O 1
ATOM 739 N N . ILE A 1 89 ? -6.905 -7.022 -2.742 1.00 98.88 89 ILE A N 1
ATOM 740 C CA . ILE A 1 89 ? -5.880 -6.041 -3.110 1.00 98.88 89 ILE A CA 1
ATOM 741 C C . ILE A 1 89 ? -4.588 -6.730 -3.556 1.00 98.88 89 ILE A C 1
ATOM 743 O O . ILE A 1 89 ? -3.971 -6.315 -4.539 1.00 98.88 89 ILE A O 1
ATOM 747 N N . LEU A 1 90 ? -4.184 -7.809 -2.881 1.00 98.81 90 LEU A N 1
ATOM 748 C CA . LEU A 1 90 ? -3.021 -8.593 -3.295 1.00 98.81 90 LEU A CA 1
ATOM 749 C C . LEU A 1 90 ? -3.198 -9.160 -4.711 1.00 98.81 90 LEU A C 1
ATOM 751 O O . LEU A 1 90 ? -2.247 -9.187 -5.495 1.00 98.81 90 LEU A O 1
ATOM 755 N N . GLU A 1 91 ? -4.413 -9.588 -5.048 1.00 98.81 91 GLU A N 1
ATOM 756 C CA . GLU A 1 91 ? -4.760 -10.027 -6.393 1.00 98.81 91 GLU A CA 1
ATOM 757 C C . GLU A 1 91 ? -4.701 -8.870 -7.394 1.00 98.81 91 GLU A C 1
ATOM 759 O O . GLU A 1 91 ? -4.095 -9.033 -8.449 1.00 98.81 91 GLU A O 1
ATOM 764 N N . LEU A 1 92 ? -5.218 -7.681 -7.066 1.00 98.81 92 LEU A N 1
ATOM 765 C CA . LEU A 1 92 ? -5.066 -6.502 -7.928 1.00 98.81 92 LEU A CA 1
ATOM 766 C C . LEU A 1 92 ? -3.593 -6.166 -8.189 1.00 98.81 92 LEU A C 1
ATOM 768 O O . LEU A 1 92 ? -3.226 -5.873 -9.327 1.00 98.81 92 LEU A O 1
ATOM 772 N N . TYR A 1 93 ? -2.728 -6.273 -7.180 1.00 98.81 93 TYR A N 1
ATOM 773 C CA . TYR A 1 93 ? -1.293 -6.093 -7.378 1.00 98.81 93 TYR A CA 1
ATOM 774 C C . TYR A 1 93 ? -0.685 -7.164 -8.280 1.00 98.81 93 TYR A C 1
ATOM 776 O O . TYR A 1 93 ? 0.065 -6.809 -9.188 1.00 98.81 93 TYR A O 1
ATOM 784 N N . ARG A 1 94 ? -1.046 -8.446 -8.124 1.00 98.81 94 ARG A N 1
ATOM 785 C CA . ARG A 1 94 ? -0.629 -9.493 -9.076 1.00 98.81 94 ARG A CA 1
ATOM 786 C C . ARG A 1 94 ? -1.056 -9.130 -10.499 1.00 98.81 94 ARG A C 1
ATOM 788 O O . ARG A 1 94 ? -0.237 -9.196 -11.410 1.00 98.81 94 ARG A O 1
ATOM 795 N N . ARG A 1 95 ? -2.305 -8.695 -10.686 1.00 98.75 95 ARG A N 1
ATOM 796 C CA . ARG A 1 95 ? -2.850 -8.303 -11.994 1.00 98.75 95 ARG A CA 1
ATOM 797 C C . ARG A 1 95 ? -2.096 -7.135 -12.616 1.00 98.75 95 ARG A C 1
ATOM 799 O O . ARG A 1 95 ? -1.804 -7.187 -13.803 1.00 98.75 95 ARG A O 1
ATOM 806 N N . ILE A 1 96 ? -1.728 -6.114 -11.842 1.00 98.56 96 ILE A N 1
ATOM 807 C CA . ILE A 1 96 ? -0.891 -5.012 -12.344 1.00 98.56 96 ILE A CA 1
ATOM 808 C C . ILE A 1 96 ? 0.432 -5.564 -12.888 1.00 98.56 96 ILE A C 1
ATOM 810 O O . ILE A 1 96 ? 0.795 -5.283 -14.028 1.00 98.56 96 ILE A O 1
ATOM 814 N N . TYR A 1 97 ? 1.127 -6.393 -12.111 1.00 98.75 97 TYR A N 1
ATOM 815 C CA . TYR A 1 97 ? 2.407 -6.962 -12.528 1.00 98.75 97 TYR A CA 1
ATOM 816 C C . TYR A 1 97 ? 2.279 -7.886 -13.747 1.00 98.75 97 TYR A C 1
ATOM 818 O O . TYR A 1 97 ? 2.983 -7.696 -14.735 1.00 98.75 97 TYR A O 1
ATOM 826 N N . GLU A 1 98 ? 1.364 -8.847 -13.718 1.00 98.75 98 GLU A N 1
ATOM 827 C CA . GLU A 1 98 ? 1.285 -9.885 -14.749 1.00 98.75 98 GLU A CA 1
ATOM 828 C C . GLU A 1 98 ? 0.510 -9.430 -15.988 1.00 98.75 98 GLU A C 1
ATOM 830 O O . GLU A 1 98 ? 0.945 -9.677 -17.110 1.00 98.75 98 GLU A O 1
ATOM 835 N N . GLU A 1 99 ? -0.617 -8.732 -15.819 1.00 98.62 99 GLU A N 1
ATOM 836 C CA . GLU A 1 99 ? -1.495 -8.365 -16.937 1.00 98.62 99 GLU A CA 1
ATOM 837 C C . GLU A 1 99 ? -1.081 -7.061 -17.619 1.00 98.62 99 GLU A C 1
ATOM 839 O O . GLU A 1 99 ? -1.389 -6.895 -18.796 1.00 98.62 99 GLU A O 1
ATOM 844 N N . PHE A 1 100 ? -0.437 -6.120 -16.921 1.00 98.38 100 PHE A N 1
ATOM 845 C CA . PHE A 1 100 ? -0.028 -4.837 -17.512 1.00 98.38 100 PHE A CA 1
ATOM 846 C C . PHE A 1 100 ? 1.473 -4.774 -17.749 1.00 98.38 100 PHE A C 1
ATOM 848 O O . PHE A 1 100 ? 1.900 -4.341 -18.819 1.00 98.38 100 PHE A O 1
ATOM 855 N N . LEU A 1 101 ? 2.263 -5.218 -16.771 1.00 98.56 101 LEU A N 1
ATOM 856 C CA . LEU A 1 101 ? 3.718 -5.133 -16.840 1.00 98.56 101 LEU A CA 1
ATOM 857 C C . LEU A 1 101 ? 4.368 -6.400 -17.406 1.00 98.56 101 LEU A C 1
ATOM 859 O O . LEU A 1 101 ? 5.570 -6.385 -17.635 1.00 98.56 101 LEU A O 1
ATOM 863 N N . ALA A 1 102 ? 3.610 -7.473 -17.657 1.00 98.56 102 ALA A N 1
ATOM 864 C CA . ALA A 1 102 ? 4.126 -8.763 -18.125 1.00 98.56 102 ALA A CA 1
ATOM 865 C C . ALA A 1 102 ? 5.241 -9.350 -17.229 1.00 98.56 102 ALA A C 1
ATOM 867 O O . ALA A 1 102 ? 6.162 -9.998 -17.717 1.00 98.56 102 ALA A O 1
ATOM 868 N N . ILE A 1 103 ? 5.183 -9.110 -15.917 1.00 98.50 103 ILE A N 1
ATOM 869 C CA . ILE A 1 103 ? 6.169 -9.588 -14.938 1.00 98.50 103 ILE A CA 1
ATOM 870 C C . ILE A 1 103 ? 5.522 -10.681 -14.084 1.00 98.50 103 ILE A C 1
ATOM 872 O O . ILE A 1 103 ? 4.549 -10.378 -13.390 1.00 98.50 103 ILE A O 1
ATOM 876 N N . PRO A 1 104 ? 6.058 -11.915 -14.066 1.00 98.19 104 PRO A N 1
ATOM 877 C CA . PRO A 1 104 ? 5.568 -12.951 -13.167 1.00 98.19 104 PRO A CA 1
ATOM 878 C C . PRO A 1 104 ? 5.892 -12.588 -11.718 1.00 98.19 104 PRO A C 1
ATOM 880 O O . PRO A 1 104 ? 7.019 -12.188 -11.404 1.00 98.19 104 PRO A O 1
ATOM 883 N N . VAL A 1 105 ? 4.918 -12.752 -10.824 1.00 98.62 105 VAL A N 1
ATOM 884 C CA . VAL A 1 105 ? 5.109 -12.501 -9.392 1.00 98.62 105 VAL A CA 1
ATOM 885 C C . VAL A 1 105 ? 4.566 -13.636 -8.541 1.00 98.62 105 VAL A C 1
ATOM 887 O O . VAL A 1 105 ? 3.607 -14.318 -8.889 1.00 98.62 105 VAL A O 1
ATOM 890 N N . ILE A 1 106 ? 5.165 -13.826 -7.371 1.00 98.75 106 ILE A N 1
ATOM 891 C CA . ILE A 1 106 ? 4.737 -14.836 -6.406 1.00 98.75 106 ILE A CA 1
ATOM 892 C C . ILE A 1 106 ? 3.988 -14.138 -5.275 1.00 98.75 106 ILE A C 1
ATOM 894 O O . ILE A 1 106 ? 4.564 -13.330 -4.548 1.00 98.75 106 ILE A O 1
ATOM 898 N N . LYS A 1 107 ? 2.703 -14.463 -5.110 1.00 98.81 107 LYS A N 1
ATOM 899 C CA . LYS A 1 107 ? 1.927 -14.063 -3.928 1.00 98.81 107 LYS A CA 1
ATOM 900 C C . LYS A 1 107 ? 2.405 -14.852 -2.711 1.00 98.81 107 LYS A C 1
ATOM 902 O O . LYS A 1 107 ? 2.562 -16.068 -2.786 1.00 98.81 107 LYS A O 1
ATOM 907 N N . GLY A 1 108 ? 2.576 -14.184 -1.577 1.00 98.44 108 GLY A N 1
ATOM 908 C CA . GLY A 1 108 ? 3.000 -14.838 -0.344 1.00 98.44 108 GLY A CA 1
ATOM 909 C C . GLY A 1 108 ? 2.636 -14.065 0.914 1.00 98.44 108 GLY A C 1
ATOM 910 O O . GLY A 1 108 ? 2.229 -12.904 0.870 1.00 98.44 108 GLY A O 1
ATOM 911 N N . LYS A 1 109 ? 2.797 -14.733 2.057 1.00 98.56 109 LYS A N 1
ATOM 912 C CA . LYS A 1 109 ? 2.710 -14.135 3.390 1.00 98.56 109 LYS A CA 1
ATOM 913 C C . LYS A 1 109 ? 4.129 -13.942 3.921 1.00 98.56 109 LYS A C 1
ATOM 915 O O . LYS A 1 109 ? 4.927 -14.878 3.879 1.00 98.56 109 LYS A O 1
ATOM 920 N N . LYS A 1 110 ? 4.448 -12.743 4.411 1.00 98.62 110 LYS A N 1
ATOM 921 C CA . LYS A 1 110 ? 5.743 -12.473 5.050 1.00 98.62 110 LYS A CA 1
ATOM 922 C C . LYS A 1 110 ? 5.880 -13.297 6.330 1.00 98.62 110 LYS A C 1
ATOM 924 O O . LYS A 1 110 ? 4.889 -13.563 7.012 1.00 98.62 110 LYS A O 1
ATOM 929 N N . SER A 1 111 ? 7.114 -13.679 6.654 1.00 98.25 111 SER A N 1
ATOM 930 C CA . SER A 1 111 ? 7.439 -14.264 7.955 1.00 98.25 111 SER A CA 1
ATOM 931 C C . SER A 1 111 ? 7.200 -13.244 9.073 1.00 98.25 111 SER A C 1
ATOM 933 O O . SER A 1 111 ? 7.102 -12.043 8.823 1.00 98.25 111 SER A O 1
ATOM 935 N N . GLU A 1 112 ? 7.156 -13.705 10.322 1.00 96.62 112 GLU A N 1
ATOM 936 C CA . GLU A 1 112 ? 6.984 -12.810 11.474 1.00 96.62 112 GLU A CA 1
ATOM 937 C C . GLU A 1 112 ? 8.097 -11.757 11.595 1.00 96.62 112 GLU A C 1
ATOM 939 O O . GLU A 1 112 ? 7.837 -10.657 12.070 1.00 96.62 112 GLU A O 1
ATOM 944 N N . LEU A 1 113 ? 9.312 -12.065 11.128 1.00 96.81 113 LEU A N 1
ATOM 945 C CA . LEU A 1 113 ? 10.445 -11.131 11.143 1.00 96.81 113 LEU A CA 1
ATOM 946 C C . LEU A 1 113 ? 10.381 -10.085 10.020 1.00 96.81 113 LEU A C 1
ATOM 948 O O . LEU A 1 113 ? 10.909 -8.992 10.183 1.00 96.81 113 LEU A O 1
ATOM 952 N N . GLU A 1 114 ? 9.730 -10.410 8.900 1.00 97.44 114 GLU A N 1
ATOM 953 C CA . GLU A 1 114 ? 9.688 -9.562 7.698 1.00 97.44 114 GLU A CA 1
ATOM 954 C C . GLU A 1 114 ? 8.340 -8.849 7.504 1.00 97.44 114 GLU A C 1
ATOM 956 O O . GLU A 1 114 ? 8.169 -8.071 6.562 1.00 97.44 114 GLU A O 1
ATOM 961 N N . LYS A 1 115 ? 7.339 -9.134 8.346 1.00 97.62 115 LYS A N 1
ATOM 962 C CA . LYS A 1 115 ? 6.046 -8.447 8.281 1.00 97.62 115 LYS A CA 1
ATOM 963 C C . LYS A 1 115 ? 6.183 -6.997 8.743 1.00 97.62 115 LYS A C 1
ATOM 965 O O . LYS A 1 115 ? 7.086 -6.637 9.494 1.00 97.62 115 LYS A O 1
ATOM 970 N N . PHE A 1 116 ? 5.227 -6.160 8.352 1.00 97.12 116 PHE A N 1
ATOM 971 C CA . PHE A 1 116 ? 5.125 -4.827 8.930 1.00 97.12 116 PHE A CA 1
ATOM 972 C C . PHE A 1 116 ? 4.896 -4.924 10.443 1.00 97.12 116 PHE A C 1
ATOM 974 O O . PHE A 1 116 ? 3.919 -5.529 10.879 1.00 97.12 116 PHE A O 1
ATOM 981 N N . ALA A 1 117 ? 5.775 -4.304 11.233 1.00 93.94 117 ALA A N 1
ATOM 982 C CA . ALA A 1 117 ? 5.745 -4.385 12.694 1.00 93.94 117 ALA A CA 1
ATOM 983 C C . ALA A 1 117 ? 4.431 -3.873 13.312 1.00 93.94 117 ALA A C 1
ATOM 985 O O . ALA A 1 117 ? 4.012 -4.362 14.357 1.00 93.94 117 ALA A O 1
ATOM 986 N N . GLY A 1 118 ? 3.760 -2.915 12.659 1.00 92.38 118 GLY A N 1
ATOM 987 C CA . GLY A 1 118 ? 2.446 -2.427 13.085 1.00 92.38 118 GLY A CA 1
ATOM 988 C C . GLY A 1 118 ? 1.280 -3.348 12.709 1.00 92.38 118 GLY A C 1
ATOM 989 O O . GLY A 1 118 ? 0.163 -3.129 13.174 1.00 92.38 118 GLY A O 1
ATOM 990 N N . GLY A 1 119 ? 1.510 -4.368 11.878 1.00 94.81 119 GLY A N 1
ATOM 991 C CA . GLY A 1 119 ? 0.470 -5.235 11.336 1.00 94.81 119 GLY A CA 1
ATOM 992 C C . GLY A 1 119 ? 0.318 -6.577 12.051 1.00 94.81 119 GLY A C 1
ATOM 993 O O . GLY A 1 119 ? 1.267 -7.136 12.600 1.00 94.81 119 GLY A O 1
ATOM 994 N N . TYR A 1 120 ? -0.893 -7.131 11.993 1.00 97.94 120 TYR A N 1
ATOM 995 C CA . TYR A 1 120 ? -1.183 -8.488 12.448 1.00 97.94 120 TYR A CA 1
ATOM 996 C C . TYR A 1 120 ? -0.517 -9.518 11.525 1.00 97.94 120 TYR A C 1
ATOM 998 O O . TYR A 1 120 ? 0.247 -10.368 11.991 1.00 97.94 120 TYR A O 1
ATOM 1006 N N . TYR A 1 121 ? -0.699 -9.372 10.209 1.00 98.62 121 TYR A N 1
ATOM 1007 C CA . TYR A 1 121 ? 0.096 -10.069 9.199 1.00 98.62 121 TYR A CA 1
ATOM 1008 C C . TYR A 1 121 ? 0.302 -9.223 7.939 1.00 98.62 121 TYR A C 1
ATOM 1010 O O . TYR A 1 121 ? -0.376 -8.227 7.704 1.00 98.62 121 TYR A O 1
ATOM 1018 N N . THR A 1 122 ? 1.265 -9.622 7.108 1.00 98.88 122 THR A N 1
ATOM 1019 C CA . THR A 1 122 ? 1.576 -8.957 5.836 1.00 98.88 122 THR A CA 1
ATOM 1020 C C . THR A 1 122 ? 1.583 -9.961 4.699 1.00 98.88 122 THR A C 1
ATOM 1022 O O . THR A 1 122 ? 2.177 -11.032 4.819 1.00 98.88 122 THR A O 1
ATOM 1025 N N . THR A 1 123 ? 0.955 -9.591 3.591 1.00 98.88 123 THR A N 1
ATOM 1026 C CA . THR A 1 123 ? 1.041 -10.295 2.313 1.00 98.88 123 THR A CA 1
ATOM 1027 C C . THR A 1 123 ? 1.745 -9.425 1.281 1.00 98.88 123 THR A C 1
ATOM 1029 O O . THR A 1 123 ? 1.754 -8.197 1.387 1.00 98.88 123 THR A O 1
ATOM 1032 N N . SER A 1 124 ? 2.376 -10.052 0.298 1.00 98.75 124 SER A N 1
ATOM 1033 C CA . SER A 1 124 ? 3.110 -9.350 -0.748 1.00 98.75 124 SER A CA 1
ATOM 1034 C C . SER A 1 124 ? 3.142 -10.133 -2.051 1.00 98.75 124 SER A C 1
ATOM 1036 O O . SER A 1 124 ? 2.918 -11.345 -2.078 1.00 98.75 124 SER A O 1
ATOM 1038 N N . VAL A 1 125 ? 3.415 -9.409 -3.135 1.00 98.75 125 VAL A N 1
ATOM 1039 C CA . VAL A 1 125 ? 3.846 -9.985 -4.410 1.00 98.75 125 VAL A CA 1
ATOM 1040 C C . VAL A 1 125 ? 5.354 -9.805 -4.526 1.00 98.75 125 VAL A C 1
ATOM 1042 O O . VAL A 1 125 ? 5.865 -8.689 -4.398 1.00 98.75 125 VAL A O 1
ATOM 1045 N N . GLU A 1 126 ? 6.075 -10.898 -4.733 1.00 98.69 126 GLU A N 1
ATOM 1046 C CA . GLU A 1 126 ? 7.527 -10.908 -4.897 1.00 98.69 126 GLU A CA 1
ATOM 1047 C C . GLU A 1 126 ? 7.879 -11.116 -6.371 1.00 98.69 126 GLU A C 1
ATOM 1049 O O . GLU A 1 126 ? 7.378 -12.042 -7.008 1.00 98.69 126 GLU A O 1
ATOM 1054 N N . ALA A 1 127 ? 8.753 -10.265 -6.901 1.00 98.38 127 ALA A N 1
ATOM 1055 C CA . ALA A 1 127 ? 9.367 -10.427 -8.213 1.00 98.38 127 ALA A CA 1
ATOM 1056 C C . ALA A 1 127 ? 10.832 -10.859 -8.055 1.00 98.38 127 ALA A C 1
ATOM 1058 O O . ALA A 1 127 ? 11.426 -10.748 -6.978 1.00 98.38 127 ALA A O 1
ATOM 1059 N N . PHE A 1 128 ? 11.440 -11.323 -9.142 1.00 98.25 128 PHE A N 1
ATOM 1060 C CA . PHE A 1 128 ? 12.841 -11.728 -9.172 1.00 98.25 128 PHE A CA 1
ATOM 1061 C C . PHE A 1 128 ? 13.555 -11.072 -10.349 1.00 98.25 128 PHE A C 1
ATOM 1063 O O . PHE A 1 128 ? 12.993 -10.993 -11.438 1.00 98.25 128 PHE A O 1
ATOM 1070 N N . ILE A 1 129 ? 14.785 -10.604 -10.125 1.00 98.00 129 ILE A N 1
ATOM 1071 C CA . ILE A 1 129 ? 15.625 -9.979 -11.151 1.00 98.00 129 ILE A CA 1
ATOM 1072 C C . ILE A 1 129 ? 16.750 -10.952 -11.532 1.00 98.00 129 ILE A C 1
ATOM 1074 O O . ILE A 1 129 ? 17.743 -11.029 -10.795 1.00 98.00 129 ILE A O 1
ATOM 1078 N N . PRO A 1 130 ? 16.642 -11.675 -12.667 1.00 93.38 130 PRO A N 1
ATOM 1079 C CA . PRO A 1 130 ? 17.577 -12.744 -13.025 1.00 93.38 130 PRO A CA 1
ATOM 1080 C C . PRO A 1 130 ? 19.035 -12.289 -13.079 1.00 93.38 130 PRO A C 1
ATOM 1082 O O . PRO A 1 130 ? 19.897 -12.918 -12.471 1.00 93.38 130 PRO A O 1
ATOM 1085 N N . ASN A 1 131 ? 19.301 -11.140 -13.703 1.00 91.50 131 ASN A N 1
ATOM 1086 C CA . ASN A 1 131 ? 20.658 -10.638 -13.940 1.00 91.50 131 ASN A CA 1
ATOM 1087 C C . ASN A 1 131 ? 21.422 -10.303 -12.650 1.00 91.50 131 ASN A C 1
ATOM 1089 O O . ASN A 1 131 ? 22.645 -10.210 -12.667 1.00 91.50 131 ASN A O 1
ATOM 1093 N N . THR A 1 132 ? 20.718 -10.107 -11.531 1.00 93.94 132 THR A N 1
ATOM 1094 C CA . THR A 1 132 ? 21.345 -9.824 -10.229 1.00 93.94 132 THR A CA 1
ATOM 1095 C C . THR A 1 132 ? 21.170 -10.955 -9.220 1.00 93.94 132 THR A C 1
ATOM 1097 O O . THR A 1 132 ? 21.783 -10.909 -8.154 1.00 93.94 132 THR A O 1
ATOM 1100 N N . GLY A 1 133 ? 20.327 -11.948 -9.520 1.00 96.38 133 GLY A N 1
ATOM 1101 C CA . GLY A 1 133 ? 19.973 -13.021 -8.595 1.00 96.38 133 GLY A CA 1
ATOM 1102 C C . GLY A 1 133 ? 19.186 -12.556 -7.363 1.00 96.38 133 GLY A C 1
ATOM 1103 O O . GLY A 1 133 ? 19.214 -13.230 -6.335 1.00 96.38 133 GLY A O 1
ATOM 1104 N N . ARG A 1 134 ? 18.525 -11.390 -7.413 1.00 96.88 134 ARG A N 1
ATOM 1105 C CA . ARG A 1 134 ? 17.864 -10.778 -6.246 1.00 96.88 134 ARG A CA 1
ATOM 1106 C C . ARG A 1 134 ? 16.344 -10.849 -6.339 1.00 96.88 134 ARG A C 1
ATOM 1108 O O . ARG A 1 134 ? 15.754 -10.463 -7.347 1.00 96.88 134 ARG A O 1
ATOM 1115 N N . GLY A 1 135 ? 15.719 -11.275 -5.241 1.00 97.69 135 GLY A N 1
ATOM 1116 C CA . GLY A 1 135 ? 14.288 -11.085 -5.009 1.00 97.69 135 GLY A CA 1
ATOM 1117 C C . GLY A 1 135 ? 13.975 -9.630 -4.656 1.00 97.69 135 GLY A C 1
ATOM 1118 O O . GLY A 1 135 ? 14.783 -8.944 -4.022 1.00 97.69 135 GLY A O 1
ATOM 1119 N N . ILE A 1 136 ? 12.805 -9.155 -5.071 1.00 97.56 136 ILE A N 1
ATOM 1120 C CA . ILE A 1 136 ? 12.327 -7.806 -4.786 1.00 97.56 136 ILE A CA 1
ATOM 1121 C C . ILE A 1 136 ? 10.826 -7.808 -4.500 1.00 97.56 136 ILE A C 1
ATOM 1123 O O . ILE A 1 136 ? 10.016 -8.244 -5.315 1.00 97.56 136 ILE A O 1
ATOM 1127 N N . GLN A 1 137 ? 10.451 -7.238 -3.355 1.00 98.44 137 GLN A N 1
ATOM 1128 C CA . GLN A 1 137 ? 9.050 -7.003 -3.033 1.00 98.44 137 GLN A CA 1
ATOM 1129 C C . GLN A 1 137 ? 8.467 -5.956 -3.986 1.00 98.44 137 GLN A C 1
ATOM 1131 O O . GLN A 1 137 ? 8.942 -4.810 -4.022 1.00 98.44 137 GLN A O 1
ATOM 1136 N N . GLY A 1 138 ? 7.435 -6.355 -4.727 1.00 97.19 138 GLY A N 1
ATOM 1137 C CA . GLY A 1 138 ? 6.755 -5.517 -5.705 1.00 97.19 138 GLY A CA 1
ATOM 1138 C C . GLY A 1 138 ? 5.687 -4.612 -5.092 1.00 97.19 138 GLY A C 1
ATOM 1139 O O . GLY A 1 138 ? 5.719 -3.397 -5.274 1.00 97.19 138 GLY A O 1
ATOM 1140 N N . ALA A 1 139 ? 4.778 -5.196 -4.313 1.00 98.50 139 ALA A N 1
ATOM 1141 C CA . ALA A 1 139 ? 3.728 -4.483 -3.586 1.00 98.50 139 ALA A CA 1
ATOM 1142 C C . ALA A 1 139 ? 3.377 -5.212 -2.280 1.00 98.50 139 ALA A C 1
ATOM 1144 O O . ALA A 1 139 ? 3.823 -6.343 -2.044 1.00 98.50 139 ALA A O 1
ATOM 1145 N N . THR A 1 140 ? 2.606 -4.558 -1.413 1.00 98.75 140 THR A N 1
ATOM 1146 C CA . THR A 1 140 ? 2.300 -5.055 -0.067 1.00 98.75 140 THR A CA 1
ATOM 1147 C C . THR A 1 140 ? 0.852 -4.802 0.323 1.00 98.75 140 THR A C 1
ATOM 1149 O O . THR A 1 140 ? 0.311 -3.738 0.038 1.00 98.75 140 THR A O 1
ATOM 1152 N N . SER A 1 141 ? 0.242 -5.769 1.003 1.00 98.81 141 SER A N 1
ATOM 1153 C CA . SER A 1 141 ? -1.114 -5.680 1.543 1.00 98.81 141 SER A CA 1
ATOM 1154 C C . SER A 1 141 ? -1.140 -6.260 2.958 1.00 98.81 141 SER A C 1
ATOM 1156 O O . SER A 1 141 ? -0.802 -7.428 3.183 1.00 98.81 141 SER A O 1
ATOM 1158 N N . HIS A 1 142 ? -1.457 -5.418 3.935 1.00 98.75 142 HIS A N 1
ATOM 1159 C CA . HIS A 1 142 ? -1.352 -5.696 5.362 1.00 98.75 142 HIS A CA 1
ATOM 1160 C C . HIS A 1 142 ? -2.738 -5.835 5.986 1.00 98.75 142 HIS A C 1
ATOM 1162 O O . HIS A 1 142 ? -3.560 -4.931 5.854 1.00 98.75 142 HIS A O 1
ATOM 1168 N N . CYS A 1 143 ? -2.941 -6.896 6.770 1.00 98.62 143 CYS A N 1
ATOM 1169 C CA . CYS A 1 143 ? -3.962 -6.880 7.813 1.00 98.62 143 CYS A CA 1
ATOM 1170 C C . CYS A 1 143 ? -3.322 -6.239 9.039 1.00 98.62 143 CYS A C 1
ATOM 1172 O O . CYS A 1 143 ? -2.405 -6.803 9.649 1.00 98.62 143 CYS A O 1
ATOM 1174 N N . LEU A 1 144 ? -3.768 -5.037 9.391 1.00 98.56 144 LEU A N 1
ATOM 1175 C CA . LEU A 1 144 ? -3.253 -4.307 10.546 1.00 98.56 144 LEU A CA 1
ATOM 1176 C C . LEU A 1 144 ? -3.815 -4.850 11.864 1.00 98.56 144 LEU A C 1
ATOM 1178 O O . LEU A 1 144 ? -3.271 -4.575 12.936 1.00 98.56 144 LEU A O 1
ATOM 1182 N N . GLY A 1 145 ? -4.886 -5.641 11.782 1.00 98.31 145 GLY A N 1
ATOM 1183 C CA . GLY A 1 145 ? -5.650 -6.073 12.938 1.00 98.31 145 GLY A CA 1
ATOM 1184 C C . GLY A 1 145 ? -6.251 -4.868 13.652 1.00 98.31 145 GLY A C 1
ATOM 1185 O O . GLY A 1 145 ? -6.762 -3.945 13.019 1.00 98.31 145 GLY A O 1
ATOM 1186 N N . GLN A 1 146 ? -6.136 -4.866 14.977 1.00 98.38 146 GLN A N 1
ATOM 1187 C CA . GLN A 1 146 ? -6.640 -3.798 15.844 1.00 98.38 146 GLN A CA 1
ATOM 1188 C C . GLN A 1 146 ? -5.507 -2.977 16.492 1.00 98.38 146 GLN A C 1
ATOM 1190 O O . GLN A 1 146 ? -5.758 -2.187 17.398 1.00 98.38 146 GLN A O 1
ATOM 1195 N N . ASN A 1 147 ? -4.251 -3.143 16.052 1.00 96.81 147 ASN A N 1
ATOM 1196 C CA . ASN A 1 147 ? -3.094 -2.460 16.650 1.00 96.81 147 ASN A CA 1
ATOM 1197 C C . ASN A 1 147 ? -3.218 -0.932 16.553 1.00 96.81 147 ASN A C 1
ATOM 1199 O O . ASN A 1 147 ? -3.088 -0.222 17.550 1.00 96.81 147 ASN A O 1
ATOM 1203 N N . PHE A 1 148 ? -3.512 -0.434 15.350 1.00 98.06 148 PHE A N 1
ATOM 1204 C CA . PHE A 1 148 ? -3.718 0.993 15.109 1.00 98.06 148 PHE A CA 1
ATOM 1205 C C . PHE A 1 148 ? -5.051 1.486 15.671 1.00 98.06 148 PHE A C 1
ATOM 1207 O O . PHE A 1 148 ? -5.085 2.561 16.263 1.00 98.06 148 PHE A O 1
ATOM 1214 N N . ALA A 1 149 ? -6.110 0.677 15.593 1.00 97.88 149 ALA A N 1
ATOM 1215 C CA . ALA A 1 149 ? -7.396 1.000 16.201 1.00 97.88 149 ALA A CA 1
ATOM 1216 C C . ALA A 1 149 ? -7.259 1.238 17.711 1.00 97.88 149 ALA A C 1
ATOM 1218 O O . ALA A 1 149 ? -7.814 2.199 18.236 1.00 97.88 149 ALA A O 1
ATOM 1219 N N . LYS A 1 150 ? -6.439 0.434 18.398 1.00 97.81 150 LYS A N 1
ATOM 1220 C CA . LYS A 1 150 ? -6.108 0.630 19.812 1.00 97.81 150 LYS A CA 1
ATOM 1221 C C . LYS A 1 150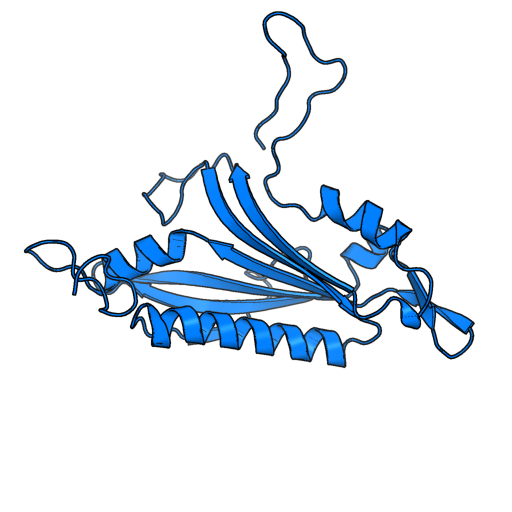 ? -5.296 1.905 20.050 1.00 97.81 150 LYS A C 1
ATOM 1223 O O . LYS A 1 150 ? -5.598 2.640 20.980 1.00 97.81 150 LYS A O 1
ATOM 1228 N N . MET A 1 151 ? -4.275 2.168 19.231 1.00 97.38 151 MET A N 1
ATOM 1229 C CA . MET A 1 151 ? -3.392 3.336 19.384 1.00 97.38 151 MET A CA 1
ATOM 1230 C C . MET A 1 151 ? -4.109 4.673 19.130 1.00 97.38 151 MET A C 1
ATOM 1232 O O . MET A 1 151 ? -3.823 5.650 19.812 1.00 97.38 151 MET A O 1
ATOM 1236 N N . PHE A 1 152 ? -5.027 4.714 18.162 1.00 98.25 152 PHE A N 1
ATOM 1237 C CA . PHE A 1 152 ? -5.763 5.918 17.746 1.00 98.25 152 PHE A CA 1
ATOM 1238 C C . PHE A 1 152 ? -7.214 5.948 18.255 1.00 98.25 152 PHE A C 1
ATOM 1240 O O . PHE A 1 152 ? -8.003 6.800 17.844 1.00 98.25 152 PHE A O 1
ATOM 1247 N N . GLU A 1 153 ? -7.576 5.006 19.129 1.00 98.12 153 GLU A N 1
ATOM 1248 C CA . GLU A 1 153 ? -8.914 4.848 19.709 1.00 98.12 153 GLU A CA 1
ATOM 1249 C C . GLU A 1 153 ? -10.051 4.776 18.671 1.00 98.12 153 GLU A C 1
ATOM 1251 O O . GLU A 1 153 ? -11.151 5.287 18.892 1.00 98.12 153 GLU A O 1
ATOM 1256 N N . ILE A 1 154 ? -9.817 4.099 17.547 1.00 98.62 154 ILE A N 1
ATOM 1257 C CA . ILE A 1 154 ? -10.801 3.936 16.472 1.00 98.62 154 ILE A CA 1
ATOM 1258 C C . ILE A 1 154 ? -11.806 2.850 16.876 1.00 98.62 154 ILE A C 1
ATOM 1260 O O . ILE A 1 154 ? -11.582 1.651 16.696 1.00 98.62 154 ILE A O 1
ATOM 1264 N N . ASN A 1 155 ? -12.914 3.290 17.464 1.00 98.44 155 ASN A N 1
ATOM 1265 C CA . ASN A 1 155 ? -13.977 2.436 17.979 1.00 98.44 155 ASN A CA 1
ATOM 1266 C C . ASN A 1 155 ? -15.296 2.706 17.252 1.00 98.44 155 ASN A C 1
ATOM 1268 O O . ASN A 1 155 ? -15.505 3.800 16.734 1.00 98.44 155 ASN A O 1
ATOM 1272 N N . PHE A 1 156 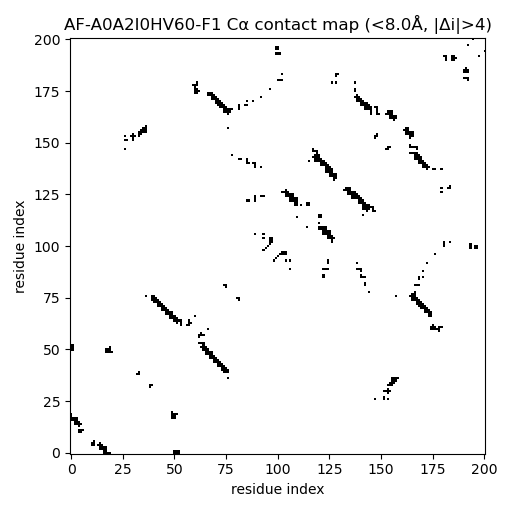? -16.205 1.737 17.285 1.00 98.62 156 PHE A N 1
ATOM 1273 C CA . PHE A 1 156 ? -17.566 1.869 16.779 1.00 98.62 156 PHE A CA 1
ATOM 1274 C C . PHE A 1 156 ? -18.563 1.144 17.689 1.00 98.62 156 PHE A C 1
ATOM 1276 O O . PHE A 1 156 ? -18.197 0.220 18.417 1.00 98.62 156 PHE A O 1
ATOM 1283 N N . GLU A 1 157 ? -19.825 1.557 17.645 1.00 98.44 157 GLU A N 1
ATOM 1284 C CA . GLU A 1 157 ? -20.947 0.829 18.237 1.00 98.44 157 GLU A CA 1
ATOM 1285 C C . GLU A 1 157 ? -21.440 -0.264 17.272 1.00 98.44 157 GLU A C 1
ATOM 1287 O O . GLU A 1 157 ? -21.869 0.025 16.147 1.00 98.44 157 GLU A O 1
ATOM 1292 N N . ASN A 1 158 ? -21.352 -1.529 17.690 1.00 97.12 158 ASN A N 1
ATOM 1293 C CA . ASN A 1 158 ? -21.797 -2.670 16.891 1.00 97.12 158 ASN A CA 1
ATOM 1294 C C . ASN A 1 158 ? -23.338 -2.755 16.824 1.00 97.12 158 ASN A C 1
ATOM 1296 O O . ASN A 1 158 ? -24.053 -1.966 17.437 1.00 97.12 158 ASN A O 1
ATOM 1300 N N . GLU A 1 159 ? -23.881 -3.718 16.079 1.00 95.31 159 GLU A N 1
ATOM 1301 C CA . GLU A 1 159 ? -25.341 -3.894 15.942 1.00 95.31 159 GLU A CA 1
ATOM 1302 C C . GLU A 1 159 ? -26.065 -4.198 17.266 1.00 95.31 159 GLU A C 1
ATOM 1304 O O . GLU A 1 159 ? -27.279 -4.028 17.363 1.00 95.31 159 GLU A O 1
ATOM 1309 N N . LYS A 1 160 ? -25.330 -4.635 18.295 1.00 96.19 160 LYS A N 1
ATOM 1310 C CA . LYS A 1 160 ? -25.847 -4.919 19.640 1.00 96.19 160 LYS A CA 1
ATOM 1311 C C . LYS A 1 160 ? -25.752 -3.717 20.586 1.00 96.19 160 LYS A C 1
ATOM 1313 O O . LYS A 1 160 ? -26.116 -3.849 21.751 1.00 96.19 160 LYS A O 1
ATOM 1318 N N . GLY A 1 161 ? -25.259 -2.570 20.119 1.00 95.69 161 GLY A N 1
ATOM 1319 C CA . GLY A 1 161 ? -25.028 -1.395 20.959 1.00 95.69 161 GLY A CA 1
ATOM 1320 C C . GLY A 1 161 ? -23.739 -1.459 21.788 1.00 95.69 161 GLY A C 1
ATOM 1321 O O . GLY A 1 161 ? -23.535 -0.646 22.686 1.00 95.69 161 GLY A O 1
ATOM 1322 N N . GLU A 1 162 ? -22.859 -2.432 21.535 1.00 97.12 162 GLU A N 1
ATOM 1323 C CA . GLU A 1 162 ? -21.612 -2.609 22.283 1.00 97.12 162 GLU A CA 1
ATOM 1324 C C . GLU A 1 162 ? -20.454 -1.897 21.577 1.00 97.12 162 GLU A C 1
ATOM 1326 O O . GLU A 1 162 ? -20.341 -1.899 20.348 1.00 97.12 162 GLU A O 1
ATOM 1331 N N . ARG A 1 163 ? -19.534 -1.328 22.361 1.00 97.19 163 ARG A N 1
ATOM 1332 C CA . ARG A 1 163 ? -18.321 -0.701 21.832 1.00 97.19 163 ARG A CA 1
ATOM 1333 C C . ARG A 1 163 ? -17.324 -1.767 21.370 1.00 97.19 163 ARG A C 1
ATOM 1335 O O . ARG A 1 163 ? -16.870 -2.579 22.173 1.00 97.19 163 ARG A O 1
ATOM 1342 N N . ALA A 1 164 ? -16.926 -1.707 20.104 1.00 98.00 164 ALA A N 1
ATOM 1343 C CA . ALA A 1 164 ? -15.921 -2.571 19.492 1.00 98.00 164 ALA A CA 1
ATOM 1344 C C . ALA A 1 164 ? -14.828 -1.748 18.785 1.00 98.00 164 ALA A C 1
ATOM 1346 O O . ALA A 1 164 ? -15.021 -0.577 18.460 1.00 98.00 164 ALA A O 1
ATOM 1347 N N . MET A 1 165 ? -13.666 -2.362 18.547 1.00 98.31 165 MET A N 1
ATOM 1348 C CA . MET A 1 165 ? -12.572 -1.771 17.764 1.00 98.31 165 MET A CA 1
ATOM 1349 C C . MET A 1 165 ? -12.619 -2.264 16.319 1.00 98.31 165 MET A C 1
ATOM 1351 O O . MET A 1 165 ? -12.849 -3.450 16.077 1.00 98.31 165 MET A O 1
ATOM 1355 N N . VAL A 1 166 ? -12.347 -1.368 15.371 1.00 98.75 166 VAL A N 1
ATOM 1356 C CA . VAL A 1 166 ? -12.310 -1.715 13.943 1.00 98.75 166 VAL A CA 1
ATOM 1357 C C . VAL A 1 166 ? -11.135 -2.632 13.605 1.00 98.75 166 VAL A C 1
ATOM 1359 O O . VAL A 1 166 ? -10.060 -2.532 14.199 1.00 98.75 166 VAL A O 1
ATOM 1362 N N . TRP A 1 167 ? -11.323 -3.482 12.602 1.00 98.81 167 TRP A N 1
ATOM 1363 C CA . TRP A 1 167 ? -10.247 -4.197 11.920 1.00 98.81 167 TRP A CA 1
ATOM 1364 C C . TRP A 1 167 ? -9.757 -3.358 10.749 1.00 98.81 167 TRP A C 1
ATOM 1366 O O . TRP A 1 167 ? -10.566 -2.918 9.940 1.00 98.81 167 TRP A O 1
ATOM 1376 N N . GLN A 1 168 ? -8.455 -3.100 10.655 1.00 98.81 168 GLN A N 1
ATOM 1377 C CA . GLN A 1 168 ? -7.916 -2.222 9.614 1.00 98.81 168 GLN A CA 1
ATOM 1378 C C . GLN A 1 168 ? -7.010 -2.964 8.644 1.00 98.81 168 GLN A C 1
ATOM 1380 O O . GLN A 1 168 ? -6.286 -3.878 9.044 1.00 98.81 168 GLN A O 1
ATOM 1385 N N . ASN A 1 169 ? -6.962 -2.475 7.408 1.00 98.88 169 ASN A N 1
ATOM 1386 C CA . ASN A 1 169 ? -5.922 -2.824 6.451 1.00 98.88 169 ASN A CA 1
ATOM 1387 C C . ASN A 1 169 ? -5.165 -1.579 6.000 1.00 98.88 169 ASN A C 1
ATOM 1389 O O . ASN A 1 169 ? -5.692 -0.463 6.009 1.00 98.88 169 ASN A O 1
ATOM 1393 N N . SER A 1 170 ? -3.933 -1.797 5.550 1.00 98.81 170 SER A N 1
ATOM 1394 C CA . SER A 1 170 ? -3.264 -0.859 4.659 1.00 98.81 170 SER A CA 1
ATOM 1395 C C . SER A 1 170 ? -2.554 -1.595 3.538 1.00 98.81 170 SER A C 1
ATOM 1397 O O . SER A 1 170 ? -2.127 -2.740 3.691 1.00 98.81 170 SER A O 1
ATOM 1399 N N . TRP A 1 171 ? -2.441 -0.955 2.387 1.00 98.81 171 TRP A N 1
ATOM 1400 C CA . TRP A 1 171 ? -1.851 -1.560 1.201 1.00 98.81 171 TRP A CA 1
ATOM 1401 C C . TRP A 1 171 ? -1.246 -0.484 0.318 1.00 98.81 171 TRP A C 1
ATOM 1403 O O . TRP A 1 171 ? -1.774 0.625 0.219 1.00 98.81 171 TRP A O 1
ATOM 1413 N N . ALA A 1 172 ? -0.106 -0.801 -0.287 1.00 98.38 172 ALA A N 1
ATOM 1414 C CA . ALA A 1 172 ? 0.613 0.151 -1.109 1.00 98.38 172 ALA A CA 1
ATOM 1415 C C . ALA A 1 172 ? 1.391 -0.514 -2.242 1.00 98.38 172 ALA A C 1
ATOM 1417 O O . ALA A 1 172 ? 1.931 -1.622 -2.120 1.00 98.38 172 ALA A O 1
ATOM 1418 N N . TYR A 1 173 ? 1.534 0.247 -3.322 1.00 96.94 173 TYR A N 1
ATOM 1419 C CA . TYR A 1 173 ? 2.508 0.005 -4.375 1.00 96.94 173 TYR A CA 1
ATOM 1420 C C . TYR A 1 173 ? 3.087 1.339 -4.854 1.00 96.94 173 TYR A C 1
ATOM 1422 O O . TYR A 1 173 ? 2.474 2.393 -4.685 1.00 96.94 173 TYR A O 1
ATOM 1430 N N . SER A 1 174 ? 4.284 1.314 -5.438 1.00 98.44 174 SER A N 1
ATOM 1431 C CA . SER A 1 174 ? 4.998 2.535 -5.821 1.00 98.44 174 SER A CA 1
ATOM 1432 C C . SER A 1 174 ? 5.563 2.483 -7.234 1.00 98.44 174 SER A C 1
ATOM 1434 O O . SER A 1 174 ? 5.497 1.461 -7.927 1.00 98.44 174 SER A O 1
ATOM 1436 N N . SER A 1 175 ? 6.196 3.585 -7.638 1.00 98.06 175 SER A N 1
ATOM 1437 C CA . SER A 1 175 ? 6.981 3.693 -8.872 1.00 98.06 175 SER A CA 1
ATOM 1438 C C . SER A 1 175 ? 8.110 2.658 -8.994 1.00 98.06 175 SER A C 1
ATOM 1440 O O . SER A 1 175 ? 8.638 2.477 -10.088 1.00 98.06 175 SER A O 1
ATOM 1442 N N . ARG A 1 176 ? 8.435 1.905 -7.92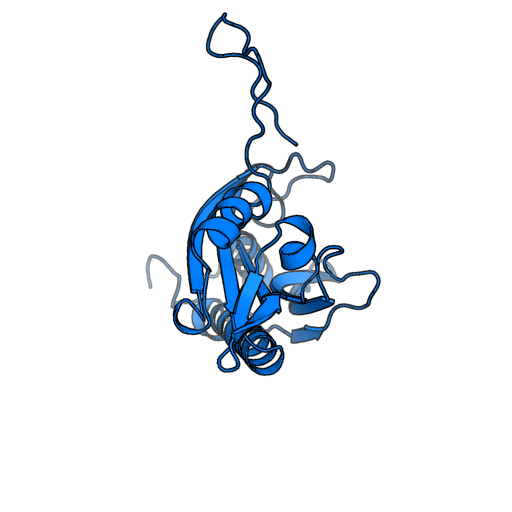9 1.00 98.12 176 ARG A N 1
ATOM 1443 C CA . ARG A 1 176 ? 9.290 0.705 -7.990 1.00 98.12 176 ARG A CA 1
ATOM 1444 C C . ARG A 1 176 ? 8.853 -0.272 -9.074 1.00 98.12 176 ARG A C 1
ATOM 1446 O O . ARG A 1 176 ? 9.714 -0.865 -9.717 1.00 98.12 176 ARG A O 1
ATOM 1453 N N . THR A 1 177 ? 7.547 -0.427 -9.274 1.00 97.38 177 THR A N 1
ATOM 1454 C CA . THR A 1 177 ? 6.956 -1.257 -10.339 1.00 97.38 177 THR A CA 1
ATOM 1455 C C . THR A 1 177 ? 7.599 -1.007 -11.704 1.00 97.38 177 THR A C 1
ATOM 1457 O O . THR A 1 177 ? 7.955 -1.959 -12.396 1.00 97.38 177 THR A O 1
ATOM 1460 N N . ILE A 1 178 ? 7.840 0.261 -12.046 1.00 98.12 178 ILE A N 1
ATOM 1461 C CA . ILE A 1 178 ? 8.476 0.683 -13.301 1.00 98.12 178 ILE A CA 1
ATOM 1462 C C . ILE A 1 178 ? 9.921 0.181 -13.365 1.00 98.12 178 ILE A C 1
ATOM 1464 O O . ILE A 1 178 ? 10.340 -0.378 -14.373 1.00 98.12 178 ILE A O 1
ATOM 1468 N N . GLY A 1 179 ? 10.681 0.321 -12.277 1.00 97.69 179 GLY A N 1
ATOM 1469 C CA . GLY A 1 179 ? 12.055 -0.181 -12.214 1.00 97.69 179 GLY A CA 1
ATOM 1470 C C . GLY A 1 179 ? 12.135 -1.698 -12.370 1.00 97.69 179 GLY A C 1
ATOM 1471 O O . GLY A 1 179 ? 13.009 -2.195 -13.073 1.00 97.69 179 GLY A O 1
ATOM 1472 N N . VAL A 1 180 ? 11.210 -2.438 -11.749 1.00 98.06 180 VAL A N 1
ATOM 1473 C CA . VAL A 1 180 ? 11.139 -3.902 -11.896 1.00 98.06 180 VAL A CA 1
ATOM 1474 C C . VAL A 1 180 ? 10.848 -4.272 -13.351 1.00 98.06 180 VAL A C 1
ATOM 1476 O O . VAL A 1 180 ? 11.550 -5.112 -13.894 1.00 98.06 180 VAL A O 1
ATOM 1479 N N . MET A 1 181 ? 9.896 -3.603 -14.008 1.00 98.31 181 MET A N 1
ATOM 1480 C CA . MET A 1 181 ? 9.601 -3.809 -15.433 1.00 98.31 181 MET A CA 1
ATOM 1481 C C . MET A 1 181 ? 10.830 -3.582 -16.315 1.00 98.31 181 MET A C 1
ATOM 1483 O O . MET A 1 181 ? 11.138 -4.422 -17.156 1.00 98.31 181 MET A O 1
ATOM 1487 N N . ILE A 1 182 ? 11.555 -2.482 -16.093 1.00 98.06 182 ILE A N 1
ATOM 1488 C CA . ILE A 1 182 ? 12.779 -2.163 -16.840 1.00 98.06 182 ILE A CA 1
ATOM 1489 C C . ILE A 1 182 ? 13.820 -3.276 -16.674 1.00 98.06 182 ILE A C 1
ATOM 1491 O O . ILE A 1 182 ? 14.389 -3.732 -17.659 1.00 98.06 182 ILE A O 1
ATOM 1495 N N . MET A 1 183 ? 14.057 -3.728 -15.440 1.00 97.69 183 MET A N 1
ATOM 1496 C CA . MET A 1 183 ? 15.068 -4.753 -15.156 1.00 97.69 183 MET A CA 1
ATOM 1497 C C . MET A 1 183 ? 14.679 -6.159 -15.626 1.00 97.69 183 MET A C 1
ATOM 1499 O O . MET A 1 183 ? 15.565 -6.986 -15.810 1.00 97.69 183 MET A O 1
ATOM 1503 N N . VAL A 1 184 ? 13.383 -6.453 -15.758 1.00 97.75 184 VAL A N 1
ATOM 1504 C CA . VAL A 1 184 ? 12.898 -7.767 -16.206 1.00 97.75 184 VAL A CA 1
ATOM 1505 C C . VAL A 1 184 ? 12.943 -7.890 -17.727 1.00 97.75 184 VAL A C 1
ATOM 1507 O O . VAL A 1 184 ? 13.308 -8.950 -18.225 1.00 97.75 184 VAL A O 1
ATOM 1510 N N . HIS A 1 185 ? 12.582 -6.831 -18.455 1.00 98.06 185 HIS A N 1
ATOM 1511 C CA . HIS A 1 185 ? 12.414 -6.899 -19.912 1.00 98.06 185 HIS A CA 1
ATOM 1512 C C . HIS A 1 185 ? 13.582 -6.329 -20.714 1.00 98.06 185 HIS A C 1
ATOM 1514 O O . HIS A 1 185 ? 13.732 -6.690 -21.876 1.00 98.06 185 HIS A O 1
ATOM 1520 N N . GLY A 1 186 ? 14.379 -5.428 -20.133 1.00 97.56 186 GLY A N 1
ATOM 1521 C CA . GLY A 1 186 ? 15.467 -4.757 -20.844 1.00 97.56 186 GLY A CA 1
ATOM 1522 C C . GLY A 1 186 ? 16.503 -5.725 -21.425 1.00 97.56 186 GLY A C 1
ATOM 1523 O O . GLY A 1 186 ? 16.825 -6.747 -20.819 1.00 97.56 186 GLY A O 1
ATOM 1524 N N . ASP A 1 187 ? 17.045 -5.366 -22.585 1.00 97.62 187 ASP A N 1
ATOM 1525 C CA . ASP A 1 187 ? 18.093 -6.109 -23.285 1.00 97.62 187 ASP A CA 1
ATOM 1526 C C . ASP A 1 187 ? 19.313 -5.213 -23.584 1.00 97.62 187 ASP A C 1
ATOM 1528 O O . ASP A 1 187 ? 19.369 -4.047 -23.182 1.00 97.62 187 ASP A O 1
ATOM 1532 N N . ASP A 1 188 ? 20.303 -5.745 -24.305 1.00 98.00 188 ASP A N 1
ATOM 1533 C CA . ASP A 1 188 ? 21.532 -5.015 -24.654 1.00 98.00 188 ASP A CA 1
ATOM 1534 C C . ASP A 1 188 ? 21.292 -3.785 -25.556 1.00 98.00 188 ASP A C 1
ATOM 1536 O O . ASP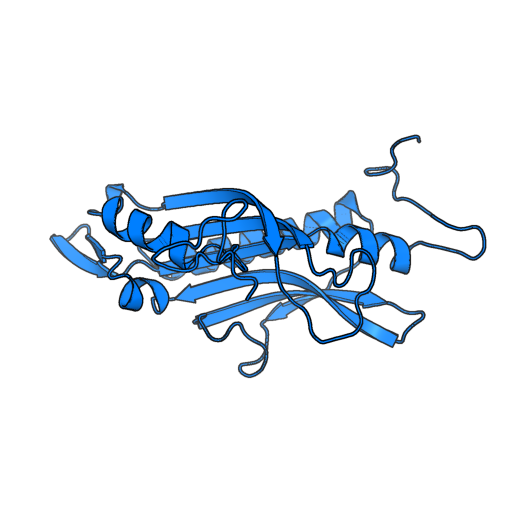 A 1 188 ? 22.176 -2.938 -25.700 1.00 98.00 188 ASP A O 1
ATOM 1540 N N . LYS A 1 189 ? 20.113 -3.665 -26.180 1.00 98.31 189 LYS A N 1
ATOM 1541 C CA . LYS A 1 189 ? 19.718 -2.517 -27.011 1.00 98.31 189 LYS A CA 1
ATOM 1542 C C . LYS A 1 189 ? 18.941 -1.465 -26.219 1.00 98.31 189 LYS A C 1
ATOM 1544 O O . LYS A 1 189 ? 18.777 -0.349 -26.714 1.00 98.31 189 LYS A O 1
ATOM 1549 N N . GLY A 1 190 ? 18.490 -1.784 -25.006 1.00 97.94 190 GLY A N 1
ATOM 1550 C CA . GLY A 1 190 ? 17.864 -0.848 -24.081 1.00 97.94 190 GLY A CA 1
ATOM 1551 C C . GLY A 1 190 ? 16.502 -1.312 -23.570 1.00 97.94 190 GLY A C 1
ATOM 1552 O O . GLY A 1 190 ? 16.326 -2.445 -23.126 1.00 97.94 190 GLY A O 1
ATOM 1553 N N . LEU A 1 191 ? 15.540 -0.385 -23.541 1.00 98.25 191 LEU A N 1
ATOM 1554 C CA . LEU A 1 191 ? 14.215 -0.637 -22.977 1.00 98.25 191 LEU A CA 1
ATOM 1555 C C . LEU A 1 191 ? 13.371 -1.520 -23.899 1.00 98.25 191 LEU A C 1
ATOM 1557 O O . LEU A 1 191 ? 13.165 -1.190 -25.064 1.00 98.25 191 LEU A O 1
ATOM 1561 N N . VAL A 1 192 ? 12.773 -2.558 -23.319 1.00 98.44 192 VAL A N 1
ATOM 1562 C CA . VAL A 1 192 ? 11.684 -3.327 -23.925 1.00 98.44 192 VAL A CA 1
ATOM 1563 C C . VAL A 1 192 ? 10.454 -3.118 -23.047 1.00 98.44 192 VAL A C 1
ATOM 1565 O O . VAL A 1 192 ? 10.430 -3.524 -21.886 1.00 98.44 192 VAL A O 1
ATOM 1568 N N . LEU A 1 193 ? 9.452 -2.408 -23.569 1.00 98.56 193 LEU A N 1
ATOM 1569 C CA . LEU A 1 193 ? 8.250 -2.057 -22.813 1.00 98.56 193 LEU A CA 1
ATOM 1570 C C . LEU A 1 193 ? 7.088 -2.981 -23.199 1.00 98.56 193 LEU A C 1
ATOM 1572 O O . LEU A 1 193 ? 6.821 -3.147 -24.391 1.00 98.56 193 LEU A O 1
ATOM 1576 N N . PRO A 1 194 ? 6.351 -3.549 -22.227 1.00 98.56 194 PRO A N 1
ATOM 1577 C CA . PRO A 1 194 ? 5.118 -4.268 -22.512 1.00 98.56 194 PRO A CA 1
ATOM 1578 C C . PRO A 1 194 ? 4.123 -3.368 -23.269 1.00 98.56 194 PRO A C 1
ATOM 1580 O O . PRO A 1 194 ? 3.905 -2.227 -22.847 1.00 98.56 194 PRO A O 1
ATOM 1583 N N . PRO A 1 195 ? 3.449 -3.858 -24.331 1.00 98.38 195 PRO A N 1
ATOM 1584 C CA . PRO A 1 195 ? 2.596 -3.019 -25.176 1.00 98.38 195 PRO A CA 1
ATOM 1585 C C . PRO A 1 195 ? 1.511 -2.245 -24.418 1.00 98.38 195 PRO A C 1
ATOM 1587 O O . PRO A 1 195 ? 1.188 -1.122 -24.780 1.00 98.38 195 PRO A O 1
ATOM 1590 N N . ARG A 1 196 ? 0.966 -2.806 -23.330 1.00 98.31 196 ARG A N 1
ATOM 1591 C CA . ARG A 1 196 ? -0.095 -2.170 -22.523 1.00 98.31 196 ARG A CA 1
ATOM 1592 C C . ARG A 1 196 ? 0.347 -0.917 -21.761 1.00 98.31 196 ARG A C 1
ATOM 1594 O O . ARG A 1 196 ? -0.515 -0.180 -21.295 1.00 98.31 196 ARG A O 1
ATOM 1601 N N . VAL A 1 197 ? 1.652 -0.697 -21.608 1.00 97.94 197 VAL A N 1
ATOM 1602 C CA . VAL A 1 197 ? 2.217 0.452 -20.880 1.00 97.94 197 VAL A CA 1
ATOM 1603 C C . VAL A 1 197 ? 3.231 1.248 -21.706 1.00 97.94 197 VAL A C 1
ATOM 1605 O O . VAL A 1 197 ? 3.774 2.237 -21.216 1.00 97.94 197 VAL A O 1
ATOM 1608 N N . ALA A 1 198 ? 3.483 0.847 -22.954 1.00 98.31 198 ALA A N 1
ATOM 1609 C CA . ALA A 1 198 ? 4.300 1.609 -23.887 1.00 98.31 198 ALA A CA 1
ATOM 1610 C C . ALA A 1 198 ? 3.552 2.874 -24.340 1.00 98.31 198 ALA A C 1
ATOM 1612 O O . ALA A 1 198 ? 2.362 2.828 -24.651 1.00 98.31 198 ALA A O 1
ATOM 1613 N N . SER A 1 199 ? 4.247 4.012 -24.394 1.00 98.00 199 SER A N 1
ATOM 1614 C CA . SER A 1 199 ? 3.657 5.273 -24.866 1.00 98.00 199 SER A CA 1
ATOM 1615 C C . SER A 1 199 ? 3.385 5.285 -26.375 1.00 98.00 199 SER A C 1
ATOM 1617 O O . SER A 1 199 ? 2.535 6.047 -26.831 1.00 98.00 199 SER A O 1
ATOM 1619 N N . VAL A 1 200 ? 4.100 4.452 -27.138 1.00 97.75 200 VAL A N 1
ATOM 1620 C CA . VAL A 1 200 ? 3.958 4.235 -28.585 1.00 97.75 200 VAL A CA 1
ATOM 1621 C C . VAL A 1 200 ? 4.041 2.726 -28.838 1.00 97.75 200 VAL A C 1
ATOM 1623 O O . VAL A 1 200 ? 4.885 2.067 -28.227 1.00 97.75 200 VAL A O 1
ATOM 1626 N N . GLN A 1 201 ? 3.162 2.192 -29.693 1.00 94.50 201 GLN A N 1
ATOM 1627 C CA . GLN A 1 201 ? 3.027 0.760 -30.007 1.00 94.50 201 GLN A CA 1
ATOM 1628 C C . GLN A 1 201 ? 3.428 0.450 -31.447 1.00 94.50 201 GLN A C 1
ATOM 1630 O O . GLN A 1 201 ? 3.159 1.305 -32.322 1.00 94.50 201 GLN A O 1
#

Secondary structure (DSSP, 8-state):
--EEEEETTEEEEEEEEPPSSSHHHHHHHHHHH--BGGG-SEEEEEEEEEE----SPPBTTTB-SEEEEEEEEEEESSHHHHHHHHHHHHHHHHHIIIIIS----EEEEPPTTTS-TTSSEEEEEEEEEGGGTEEEEEEEEEEEETHHHHHTT-EEE-TTS-EEEPEEEEEEEETHHHHHHHHHH-BTTB----TTT-S--

Foldseek 3Di:
DDWDQDDVPHGDPDIDDFAQDCLVPCLLVLLVQAAAQVSPWDKDKDWDKGADPDPDDADPLQHDRIWIKMKIKTWHPDPVVLVVVLVVVQVVLQCCCCVQLVFHWDKDWDDPVPADPQAPTKIFTWGAQVVVRDIGTAWIKTFNAQSSCVVSVNWYQYPVRDIDTITMMMIMGTSSSVVSSQRRQADPVGGDGDPNPDPHD

Solvent-accessible surface area (backbone atoms only — not comparable to full-atom values): 11074 Å² total; per-residue (Å²): 120,47,70,47,48,58,65,86,92,44,72,47,96,66,68,44,70,52,50,69,66,56,64,87,70,48,40,62,50,49,31,69,68,34,56,38,54,86,54,45,70,40,79,48,74,49,78,47,74,34,36,41,78,66,86,64,87,73,37,83,47,66,39,53,47,62,46,49,32,39,48,34,46,36,36,22,81,40,64,69,62,33,55,50,48,31,52,53,53,46,48,51,50,48,43,48,35,43,75,41,47,69,38,79,62,47,78,48,70,49,52,89,87,70,28,56,87,71,33,69,45,25,34,34,33,38,33,69,34,75,98,76,75,41,77,43,81,53,36,41,22,24,36,24,38,47,54,57,25,64,76,47,60,25,38,27,29,41,97,85,72,44,84,43,62,31,19,26,34,41,36,40,44,41,50,31,52,57,33,52,38,46,67,66,49,41,54,100,91,41,87,48,68,42,71,82,71,37,95,72,128

Nearest PDB structures (foldseek):
  7f9v-assembly1_B  TM=9.989E-01  e=5.478E-33  Toxoplasma gondii
  6a88-assembly2_D  TM=9.991E-01  e=9.920E-33  Toxoplasma gondii ME49
  5xii-assembly2_D  TM=9.990E-01  e=1.503E-32  Toxoplasma gondii ME49
  5f9z-assembly3_B  TM=1.000E+00  e=1.933E-31  Cryptosporidium parvum
  7f97-assembly2_C  TM=9.958E-01  e=1.019E-30  Plasmodium falciparum 3D7

pLDDT: mean 97.55, std 2.13, range [81.88, 98.94]

Mean predicted aligned error: 2.9 Å

Organism: Punica granatum (NCBI:txid22663)

Radius of gyration: 19.41 Å; Cα contacts (8 Å, |Δi|>4): 385; chains: 1; bounding box: 48×48×52 Å

InterPro domains:
  IPR002314 Aminoacyl-tRNA synthetase, class II (G/ P/ S/T) [PF00587] (13-182)
  IPR002316 Proline-tRNA ligase, class IIa [PR01046] (16-27)
  IPR002316 Proline-tRNA ligase, class IIa [PR01046] (46-54)
  IPR002316 Proline-tRNA ligase, class IIa [PR01046] (56-67)
  IPR004499 Proline-tRNA ligase, class IIa, archaeal-type [PTHR43382] (1-201)
  IPR006195 Aminoacyl-tRNA synthetase, class II [PS50862] (1-194)
  IPR045864 Class II Aminoacyl-tRNA synthetase/Biotinyl protein ligase (BPL) and lipoyl protein ligase (LPL) [G3DSA:3.30.930.10] (1-194)
  IPR045864 Class II Aminoacyl-tRNA synthetase/Biotinyl protein ligase (BPL) and lipoyl protein ligase (LPL) [SSF55681] (2-188)

Sequence (201 aa):
VAWVTKSGESELEVPIAIRPTSETVMYPYYSKWIRGHRDLPLKLNQWCNVVRWEFSHPTPFIRSREFLWQEGHTAFATKEEADTEVLEILELYRRIYEEFLAIPVI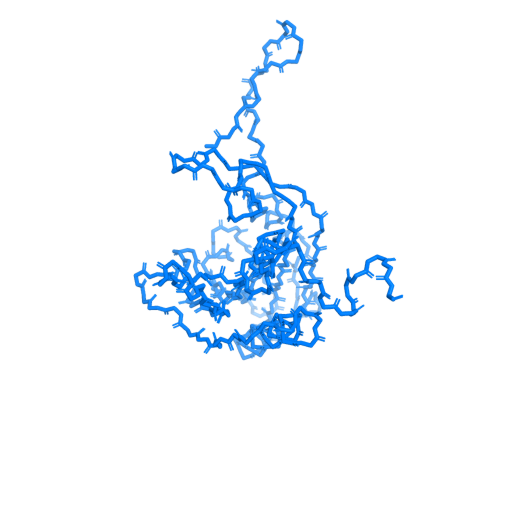KGKKSELEKFAGGYYTTSVEAFIPNTGRGIQGATSHCLGQNFAKMFEINFENEKGERAMVWQNSWAYSSRTIGVMIMVHGDDKGLVLPPRVASVQ